Protein AF-A0A183A011-F1 (afdb_monomer)

Nearest PDB structures (foldseek):
  9bln-assembly1_U  TM=9.088E-01  e=1.388E-09  Homo sapiens
  8oz0-assembly1_I  TM=8.372E-01  e=1.124E-08  Homo sapiens
  4uer-assembly1_b  TM=9.276E-01  e=6.094E-04  Lachancea kluyveri
  6zu9-assembly1_p  TM=6.539E-01  e=2.730E-05  Saccharomyces cerevisiae S288C
  3wj9-assembly1_A  TM=8.536E-01  e=7.852E-04  Schizosaccharomyces pombe 972h-

Solvent-accessible surface area (backbone atoms only — not comparable to full-atom values): 11056 Å² total; per-residue (Å²): 89,78,30,63,39,88,89,77,72,42,80,64,28,76,37,89,67,84,76,59,71,46,75,46,66,36,88,82,63,56,36,35,36,42,26,22,29,37,83,84,36,90,64,88,16,25,41,38,33,24,39,66,61,36,51,78,75,48,78,44,80,33,87,71,34,69,80,85,80,69,78,82,72,76,83,77,93,64,52,73,67,56,51,50,52,47,62,75,45,40,70,62,51,52,56,52,50,53,51,51,51,52,52,50,54,52,52,58,50,47,57,56,48,50,52,52,51,50,53,51,49,54,51,49,53,52,52,51,48,51,51,49,52,56,57,70,45,41,65,58,50,27,69,76,65,77,49,66,72,92,73,59,70,89,84,69,82,73,83,79,86,77,90,73,88,88,77,84,85,87,79,87,79,77,79,84,84,74,134

Organism: NCBI:txid27848

Foldseek 3Di:
DWQADPVPRDTLDDDDDPQFPDKAAAPVNQKIKTFRACVRDQDQGWIWMAGNSGHTDDTGGDHRHHDDDHDDDDDDPDDPVRVVVCVVCVVVVVVVVVVVVVVVVVVVCVVVVVVVVVVVVVVVVVVVVVVVVVVVCQVVVCVVVVHRPVPDPPPDPPDDDDDDPPDDDDDDDDDPPDD

Structure (mmCIF, N/CA/C/O backbone):
data_AF-A0A183A011-F1
#
_entry.id   AF-A0A183A011-F1
#
loop_
_atom_site.group_PDB
_atom_site.id
_atom_site.type_symbol
_atom_site.label_atom_id
_atom_site.label_alt_id
_atom_site.label_comp_id
_atom_site.label_asym_id
_atom_site.label_entity_id
_atom_site.label_seq_id
_atom_site.pdbx_PDB_ins_code
_atom_site.Cartn_x
_atom_site.Cartn_y
_atom_site.Cartn_z
_atom_site.occupancy
_atom_site.B_iso_or_equiv
_atom_site.auth_seq_id
_atom_site.auth_comp_id
_atom_site.auth_asym_id
_atom_site.auth_atom_id
_atom_site.pdbx_PDB_model_num
ATOM 1 N N . LEU A 1 1 ? 14.824 -8.259 6.285 1.00 89.94 1 LEU A N 1
ATOM 2 C CA . LEU A 1 1 ? 14.866 -7.797 4.878 1.00 89.94 1 LEU A CA 1
ATOM 3 C C . LEU A 1 1 ? 15.611 -6.478 4.845 1.00 89.94 1 LEU A C 1
ATOM 5 O O . LEU A 1 1 ? 15.305 -5.608 5.651 1.00 89.94 1 LEU A O 1
ATOM 9 N N . GLU A 1 2 ? 16.561 -6.330 3.935 1.00 93.31 2 GLU A N 1
ATOM 10 C CA . GLU A 1 2 ? 17.319 -5.091 3.766 1.00 93.31 2 GLU A CA 1
ATOM 11 C C . GLU A 1 2 ? 17.120 -4.571 2.340 1.00 93.31 2 GLU A C 1
ATOM 13 O O . GLU A 1 2 ? 17.163 -5.342 1.380 1.00 93.31 2 GLU A O 1
ATOM 18 N N . PHE A 1 3 ? 16.843 -3.275 2.211 1.00 94.12 3 PHE A N 1
ATOM 19 C CA . PHE A 1 3 ? 16.629 -2.600 0.936 1.00 94.12 3 PHE A CA 1
ATOM 20 C C . PHE A 1 3 ? 17.867 -1.775 0.615 1.00 94.12 3 PHE A C 1
ATOM 22 O O . PHE A 1 3 ? 18.171 -0.832 1.336 1.00 94.12 3 PHE A O 1
ATOM 29 N N . ILE A 1 4 ? 18.567 -2.111 -0.467 1.00 94.25 4 ILE A N 1
ATOM 30 C CA . ILE A 1 4 ? 19.832 -1.473 -0.850 1.00 94.25 4 ILE A CA 1
ATOM 31 C C . ILE A 1 4 ? 19.643 -0.747 -2.186 1.00 94.25 4 ILE A C 1
ATOM 33 O O . ILE A 1 4 ? 19.117 -1.323 -3.141 1.00 94.25 4 ILE A O 1
ATOM 37 N N . SER A 1 5 ? 20.073 0.517 -2.264 1.00 93.50 5 SER A N 1
ATOM 38 C CA . SER A 1 5 ? 20.125 1.271 -3.523 1.00 93.50 5 SER A CA 1
ATOM 39 C C . SER A 1 5 ? 21.149 0.630 -4.454 1.00 93.50 5 SER A C 1
ATOM 41 O O . SER A 1 5 ? 22.332 0.578 -4.129 1.00 93.50 5 SER A O 1
ATOM 43 N N . ALA A 1 6 ? 20.721 0.180 -5.634 1.00 91.00 6 ALA A N 1
ATOM 44 C CA . ALA A 1 6 ? 21.634 -0.381 -6.632 1.00 91.00 6 ALA A CA 1
ATOM 45 C C . ALA A 1 6 ? 22.595 0.666 -7.227 1.00 91.00 6 ALA A C 1
ATOM 47 O O . ALA A 1 6 ? 23.657 0.299 -7.718 1.00 91.00 6 ALA A O 1
ATOM 48 N N . ASN A 1 7 ? 22.232 1.953 -7.186 1.00 91.50 7 ASN A N 1
ATOM 49 C CA . ASN A 1 7 ? 23.068 3.028 -7.721 1.00 91.50 7 ASN A CA 1
ATOM 50 C C . ASN A 1 7 ? 24.198 3.396 -6.756 1.00 91.50 7 ASN A C 1
ATOM 52 O O . ASN A 1 7 ? 25.335 3.574 -7.180 1.00 91.50 7 ASN A O 1
ATOM 56 N N . ASP A 1 8 ? 23.870 3.503 -5.467 1.00 92.88 8 ASP A N 1
ATOM 57 C CA . ASP A 1 8 ? 24.773 4.069 -4.459 1.00 92.88 8 ASP A CA 1
ATOM 58 C C . ASP A 1 8 ? 25.371 2.999 -3.534 1.00 92.88 8 ASP A C 1
ATOM 60 O O . ASP A 1 8 ? 26.300 3.277 -2.784 1.00 92.88 8 ASP A O 1
ATOM 64 N N . GLY A 1 9 ? 24.828 1.776 -3.545 1.00 92.69 9 GLY A N 1
ATOM 65 C CA . GLY A 1 9 ? 25.220 0.697 -2.632 1.00 92.69 9 GLY A CA 1
ATOM 66 C C . GLY A 1 9 ? 24.826 0.943 -1.171 1.00 92.69 9 GLY A C 1
ATOM 67 O O . GLY A 1 9 ? 25.317 0.259 -0.278 1.00 92.69 9 GLY A O 1
ATOM 68 N N . ILE A 1 10 ? 23.960 1.925 -0.911 1.00 94.50 10 ILE A N 1
ATOM 69 C CA . ILE A 1 10 ? 23.576 2.353 0.439 1.00 94.50 10 ILE A CA 1
ATOM 70 C C . ILE A 1 10 ? 22.293 1.639 0.874 1.00 94.50 10 ILE A C 1
ATOM 72 O O . ILE A 1 10 ? 21.342 1.519 0.096 1.00 94.50 10 ILE A O 1
ATOM 76 N N . SER A 1 11 ? 22.255 1.211 2.136 1.00 93.88 11 SER A N 1
ATOM 77 C CA . SER A 1 11 ? 21.048 0.687 2.782 1.00 93.88 11 SER A CA 1
ATOM 78 C C . SER A 1 11 ? 20.007 1.804 2.938 1.00 93.88 11 SER A C 1
ATOM 80 O O . SER A 1 11 ? 20.248 2.814 3.598 1.00 93.88 11 SER A O 1
ATOM 82 N N . LEU A 1 12 ? 18.860 1.646 2.281 1.00 93.62 12 LEU A N 1
ATOM 83 C CA . LEU A 1 12 ? 17.741 2.588 2.288 1.00 93.62 12 LEU A CA 1
ATOM 84 C C . LEU A 1 12 ? 16.813 2.347 3.477 1.00 93.62 12 LEU A C 1
ATOM 86 O O . LEU A 1 12 ? 16.319 3.295 4.087 1.00 93.62 12 LEU A O 1
ATOM 90 N N . ALA A 1 13 ? 16.546 1.078 3.782 1.00 94.31 13 ALA A N 1
ATOM 91 C CA . ALA A 1 13 ? 15.654 0.695 4.861 1.00 94.31 13 ALA A CA 1
ATOM 92 C C . ALA A 1 13 ? 15.873 -0.754 5.289 1.00 94.31 13 ALA A C 1
ATOM 94 O O . ALA A 1 13 ? 16.202 -1.629 4.487 1.00 94.31 13 ALA A O 1
ATOM 95 N N . ASN A 1 14 ? 15.554 -1.004 6.554 1.00 94.00 14 ASN A N 1
ATOM 96 C CA . ASN A 1 14 ? 15.445 -2.337 7.116 1.00 94.00 14 ASN A CA 1
ATOM 97 C C . ASN A 1 14 ? 13.974 -2.639 7.396 1.00 94.00 14 ASN A C 1
ATOM 99 O O . ASN A 1 14 ? 13.290 -1.884 8.087 1.00 94.00 14 ASN A O 1
ATOM 103 N N . GLY A 1 15 ? 13.487 -3.737 6.829 1.00 89.69 15 GLY A N 1
ATOM 104 C CA . GLY A 1 15 ? 12.140 -4.248 7.040 1.00 89.69 15 GLY A CA 1
ATOM 105 C C . GLY A 1 15 ? 12.198 -5.622 7.687 1.00 89.69 15 GLY A C 1
ATOM 106 O O . GLY A 1 15 ? 12.978 -6.478 7.272 1.00 89.69 15 GLY A O 1
ATOM 107 N N . ASP A 1 16 ? 11.359 -5.861 8.686 1.00 92.00 16 ASP A N 1
ATOM 108 C CA . ASP A 1 16 ? 11.213 -7.193 9.264 1.00 92.00 16 ASP A CA 1
ATOM 109 C C . ASP A 1 16 ? 9.911 -7.831 8.785 1.00 92.00 16 ASP A C 1
ATOM 111 O O . ASP A 1 16 ? 8.844 -7.238 8.919 1.00 92.00 16 ASP A O 1
ATOM 115 N N . HIS A 1 17 ? 10.013 -9.021 8.203 1.00 92.62 17 HIS A N 1
ATOM 116 C CA . HIS A 1 17 ? 8.889 -9.898 7.904 1.00 92.62 17 HIS A CA 1
ATOM 117 C C . HIS A 1 17 ? 9.348 -11.316 8.244 1.00 92.62 17 HIS A C 1
ATOM 119 O O . HIS A 1 17 ? 10.186 -11.876 7.530 1.00 92.62 17 HIS A O 1
ATOM 125 N N . PRO A 1 18 ? 8.860 -11.877 9.357 1.00 92.06 18 PRO A N 1
ATOM 126 C CA . PRO A 1 18 ? 9.264 -13.202 9.794 1.00 92.06 18 PRO A CA 1
ATOM 127 C C . PRO A 1 18 ? 8.816 -14.288 8.814 1.00 92.06 18 PRO A C 1
ATOM 129 O O . PRO A 1 18 ? 7.758 -14.179 8.201 1.00 92.06 18 PRO A O 1
ATOM 132 N N . MET A 1 19 ? 9.598 -15.366 8.718 1.00 93.06 19 MET A N 1
ATOM 133 C CA . MET A 1 19 ? 9.232 -16.595 7.990 1.00 93.06 19 MET A CA 1
ATOM 134 C C . MET A 1 19 ? 8.928 -16.401 6.496 1.00 93.06 19 MET A C 1
ATOM 136 O O . MET A 1 19 ? 8.219 -17.208 5.894 1.00 93.06 19 MET A O 1
ATOM 140 N N . VAL A 1 20 ? 9.473 -15.344 5.884 1.00 94.50 20 VAL A N 1
ATOM 141 C CA . VAL A 1 20 ? 9.365 -15.107 4.439 1.00 94.50 20 VAL A CA 1
ATOM 142 C C . VAL A 1 20 ? 9.900 -16.317 3.691 1.00 94.50 20 VAL A C 1
ATOM 144 O O . VAL A 1 20 ? 11.065 -16.679 3.832 1.00 94.50 20 VAL A O 1
ATOM 147 N N . SER A 1 21 ? 9.048 -16.909 2.863 1.00 94.06 21 SER A N 1
ATOM 148 C CA . SER A 1 21 ? 9.430 -17.998 1.975 1.00 94.06 21 SER A CA 1
ATOM 149 C C . SER A 1 21 ? 9.829 -17.492 0.594 1.00 94.06 21 SER A C 1
ATOM 151 O O . SER A 1 21 ? 10.709 -18.063 -0.040 1.00 94.06 21 SER A O 1
ATOM 153 N N . GLU A 1 22 ? 9.175 -16.434 0.106 1.00 95.00 22 GLU A N 1
ATOM 154 C CA . GLU A 1 22 ? 9.370 -15.937 -1.258 1.00 95.00 22 GLU A CA 1
ATOM 155 C C . GLU A 1 22 ? 9.330 -14.408 -1.328 1.00 95.00 22 GLU A C 1
ATOM 157 O O . GLU A 1 22 ? 8.669 -13.735 -0.530 1.00 95.00 22 GLU A O 1
ATOM 162 N N . ILE A 1 23 ? 10.016 -13.852 -2.326 1.00 95.19 23 ILE A N 1
ATOM 163 C CA . ILE A 1 23 ? 10.086 -12.416 -2.592 1.00 95.19 23 ILE A CA 1
ATOM 164 C C . ILE A 1 23 ? 9.842 -12.193 -4.084 1.00 95.19 23 ILE A C 1
ATOM 166 O O . ILE A 1 23 ? 10.489 -12.818 -4.919 1.00 95.19 23 ILE A O 1
ATOM 170 N N . HIS A 1 24 ? 8.931 -11.281 -4.416 1.00 95.81 24 HIS A N 1
ATOM 171 C CA . HIS A 1 24 ? 8.534 -10.993 -5.795 1.00 95.81 24 HIS A CA 1
ATOM 172 C C . HIS A 1 24 ? 8.489 -9.485 -6.048 1.00 95.81 24 HIS A C 1
ATOM 174 O O . HIS A 1 24 ? 7.811 -8.749 -5.328 1.00 95.81 24 HIS A O 1
ATOM 180 N N . TRP A 1 25 ? 9.169 -9.026 -7.095 1.00 95.25 25 TRP A N 1
ATOM 181 C CA . TRP A 1 25 ? 9.066 -7.648 -7.579 1.00 95.25 25 TRP A CA 1
ATOM 182 C C . TRP A 1 25 ? 7.876 -7.488 -8.515 1.00 95.25 25 TRP A C 1
ATOM 184 O O . TRP A 1 25 ? 7.604 -8.362 -9.342 1.00 95.25 25 TRP A O 1
ATOM 194 N N . ASP A 1 26 ? 7.185 -6.355 -8.418 1.00 95.25 26 ASP A N 1
ATOM 195 C CA . ASP A 1 26 ? 6.184 -6.014 -9.417 1.00 95.25 26 ASP A CA 1
ATOM 196 C C . ASP A 1 26 ? 6.863 -5.723 -10.773 1.00 95.25 26 ASP A C 1
ATOM 198 O O . ASP A 1 26 ? 8.000 -5.245 -10.804 1.00 95.25 26 ASP A O 1
ATOM 202 N N . PRO A 1 27 ? 6.184 -5.931 -11.916 1.00 93.50 27 PRO A N 1
ATOM 203 C CA . PRO A 1 27 ? 6.775 -5.691 -13.235 1.00 93.50 27 PRO A CA 1
ATOM 204 C C . PRO A 1 27 ? 7.255 -4.252 -13.481 1.00 93.50 27 PRO A C 1
ATOM 206 O O . PRO A 1 27 ? 7.941 -4.009 -14.471 1.00 93.50 27 PRO A O 1
ATOM 209 N N . THR A 1 28 ? 6.859 -3.281 -12.646 1.00 90.94 28 THR A N 1
ATOM 210 C CA . THR A 1 28 ? 7.333 -1.892 -12.743 1.00 90.94 28 THR A CA 1
ATOM 211 C C . THR A 1 28 ? 8.525 -1.574 -11.837 1.00 90.94 28 THR A C 1
ATOM 213 O O . THR A 1 28 ? 9.103 -0.501 -11.992 1.00 90.94 28 THR A O 1
ATOM 216 N N . GLY A 1 29 ? 8.903 -2.470 -10.918 1.00 92.12 29 GLY A N 1
ATOM 217 C CA . GLY A 1 29 ? 10.002 -2.285 -9.963 1.00 92.12 29 GLY A CA 1
ATOM 218 C C . GLY A 1 29 ? 9.733 -1.251 -8.861 1.00 92.12 29 GLY A C 1
ATOM 219 O O . GLY A 1 29 ? 10.652 -0.834 -8.162 1.00 92.12 29 GLY A O 1
ATOM 220 N N . ARG A 1 30 ? 8.486 -0.798 -8.705 1.00 92.50 30 ARG A N 1
ATOM 221 C CA . ARG A 1 30 ? 8.088 0.203 -7.698 1.00 92.50 30 ARG A CA 1
ATOM 222 C C . ARG A 1 30 ? 7.640 -0.429 -6.390 1.00 92.50 30 ARG A C 1
ATOM 224 O O . ARG A 1 30 ? 7.676 0.236 -5.353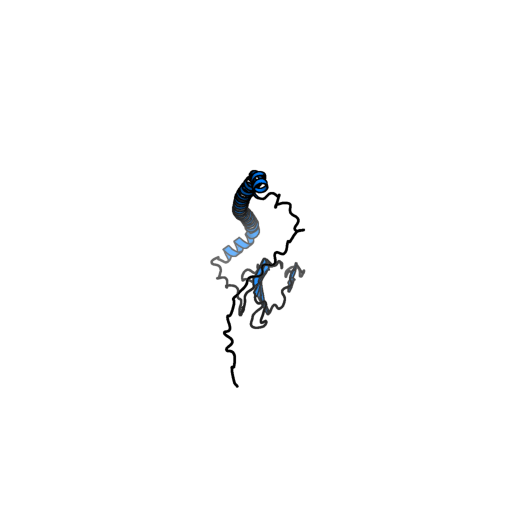 1.00 92.50 30 ARG A O 1
ATOM 231 N N . TYR A 1 31 ? 7.21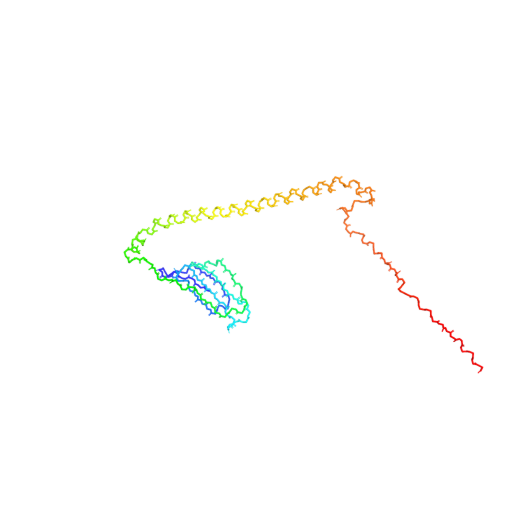8 -1.685 -6.440 1.00 95.94 31 TYR A N 1
ATOM 232 C CA . TYR A 1 31 ? 6.702 -2.421 -5.303 1.00 95.94 31 TYR A CA 1
ATOM 233 C C . TYR A 1 31 ? 7.371 -3.783 -5.190 1.00 95.94 31 TYR A C 1
ATOM 235 O O . TYR A 1 31 ? 7.616 -4.477 -6.176 1.00 95.94 31 TYR A O 1
ATOM 243 N N . LEU A 1 32 ? 7.607 -4.174 -3.947 1.00 96.00 32 LEU A N 1
ATOM 244 C CA . LEU A 1 32 ? 8.094 -5.490 -3.578 1.00 96.00 32 LEU A CA 1
ATOM 245 C C . LEU A 1 32 ? 7.013 -6.183 -2.758 1.00 96.00 32 LEU A C 1
ATOM 247 O O . LEU A 1 32 ? 6.410 -5.577 -1.875 1.00 96.00 32 LEU A O 1
ATOM 251 N N . SER A 1 33 ? 6.780 -7.461 -3.014 1.00 97.00 33 SER A N 1
ATOM 252 C CA . SER A 1 33 ? 5.959 -8.308 -2.155 1.00 97.00 33 SER A CA 1
ATOM 253 C C . SER A 1 33 ? 6.811 -9.397 -1.536 1.00 97.00 33 SER A C 1
ATOM 255 O O . SER A 1 33 ? 7.538 -10.101 -2.232 1.00 97.00 33 SER A O 1
ATOM 257 N N . THR A 1 34 ? 6.667 -9.571 -0.236 1.00 96.81 34 THR A N 1
ATOM 258 C CA . THR A 1 34 ? 7.286 -10.660 0.517 1.00 96.81 34 THR A CA 1
ATOM 259 C C . THR A 1 34 ? 6.185 -11.577 1.012 1.00 96.81 34 THR A C 1
ATOM 261 O O . THR A 1 34 ? 5.179 -11.088 1.531 1.00 96.81 34 THR A O 1
ATOM 264 N N . VAL A 1 35 ? 6.360 -12.876 0.838 1.00 97.12 35 VAL A N 1
ATOM 265 C CA . VAL A 1 35 ? 5.289 -13.865 0.928 1.00 97.12 35 VAL A CA 1
ATOM 266 C C . VAL A 1 35 ? 5.668 -14.936 1.940 1.00 97.12 35 VAL A C 1
ATOM 268 O O . VAL A 1 35 ? 6.798 -15.421 1.932 1.00 97.12 35 VAL A O 1
ATOM 271 N N . VAL A 1 36 ? 4.705 -15.319 2.774 1.00 96.75 36 VAL A N 1
ATOM 272 C CA . VAL A 1 36 ? 4.774 -16.488 3.656 1.00 96.75 36 VAL A CA 1
ATOM 273 C C . VAL A 1 36 ? 3.806 -17.530 3.111 1.00 96.75 36 VAL A C 1
ATOM 275 O O . VAL A 1 36 ? 2.587 -17.396 3.255 1.00 96.75 36 VAL A O 1
ATOM 278 N N . SER A 1 37 ? 4.350 -18.546 2.442 1.00 95.31 37 SER A N 1
ATOM 279 C CA . SER A 1 37 ? 3.570 -19.620 1.828 1.00 95.31 37 SER A CA 1
ATOM 280 C C . SER A 1 37 ? 3.289 -20.765 2.803 1.00 95.31 37 SER A C 1
ATOM 282 O O . SER A 1 37 ? 4.164 -21.223 3.541 1.00 95.31 37 SER A O 1
ATOM 284 N N . SER A 1 38 ? 2.069 -21.285 2.711 1.00 95.00 38 SER A N 1
ATOM 285 C CA . SER A 1 38 ? 1.564 -22.490 3.372 1.00 95.00 38 SER A CA 1
ATOM 286 C C . SER A 1 38 ? 2.353 -23.758 3.051 1.00 95.00 38 SER A C 1
ATOM 288 O O . SER A 1 38 ? 2.284 -24.724 3.807 1.00 95.00 38 SER A O 1
ATOM 290 N N . PHE A 1 39 ? 3.118 -23.768 1.951 1.00 92.62 39 PHE A N 1
ATOM 291 C CA . PHE A 1 39 ? 4.017 -24.879 1.632 1.00 92.62 39 PHE A CA 1
ATOM 292 C C . PHE A 1 39 ? 5.157 -25.020 2.642 1.00 92.62 39 PHE A C 1
ATOM 294 O O . PHE A 1 39 ? 5.533 -26.142 2.972 1.00 92.62 39 PHE A O 1
ATOM 301 N N . TYR A 1 40 ? 5.691 -23.899 3.129 1.00 90.62 40 TYR A N 1
ATOM 302 C CA . TYR A 1 40 ? 6.842 -23.885 4.032 1.00 90.62 40 TYR A CA 1
ATOM 303 C C . TYR A 1 40 ? 6.431 -23.652 5.483 1.00 90.62 40 TYR A C 1
ATOM 305 O O . TYR A 1 40 ? 7.040 -24.214 6.389 1.00 90.62 40 TYR A O 1
ATOM 313 N N . GLN A 1 41 ? 5.386 -22.852 5.706 1.00 91.56 41 GLN A N 1
ATOM 314 C CA . GLN A 1 41 ? 4.940 -22.467 7.037 1.00 91.56 41 GLN A CA 1
ATOM 315 C C . GLN A 1 41 ? 3.436 -22.686 7.192 1.00 91.56 41 GLN A C 1
ATOM 317 O O . GLN A 1 41 ? 2.659 -22.214 6.376 1.00 91.56 41 GLN A O 1
ATOM 322 N N . LYS A 1 42 ? 2.993 -23.371 8.252 1.00 89.75 42 LYS A N 1
ATOM 323 C CA . LYS A 1 42 ? 1.573 -23.763 8.399 1.00 89.75 42 LYS A CA 1
ATOM 324 C C . LYS A 1 42 ? 0.635 -22.623 8.816 1.00 89.75 42 LYS A C 1
ATOM 326 O O . LYS A 1 42 ? -0.544 -22.672 8.485 1.00 89.75 42 LYS A O 1
ATOM 331 N N . ASN A 1 43 ? 1.154 -21.639 9.546 1.00 89.81 43 ASN A N 1
ATOM 332 C CA . ASN A 1 43 ? 0.389 -20.546 10.154 1.00 89.81 43 ASN A CA 1
ATOM 333 C C . ASN A 1 43 ? 0.930 -19.182 9.701 1.00 89.81 43 ASN A C 1
ATOM 335 O O . ASN A 1 43 ? 1.992 -19.111 9.094 1.00 89.81 43 ASN A O 1
ATOM 339 N N . ASP A 1 44 ? 0.214 -18.096 9.995 1.00 90.56 44 ASP A N 1
ATOM 340 C CA . ASP A 1 44 ? 0.648 -16.717 9.694 1.00 90.56 44 ASP A CA 1
ATOM 341 C C . ASP A 1 44 ? 1.017 -16.483 8.222 1.00 90.56 44 ASP A C 1
ATOM 343 O O . ASP A 1 44 ? 1.873 -15.671 7.868 1.00 90.56 44 ASP A O 1
ATOM 347 N N . ASN A 1 45 ? 0.343 -17.217 7.340 1.00 94.75 45 ASN A N 1
ATOM 348 C CA . ASN A 1 45 ? 0.488 -17.067 5.907 1.00 94.75 45 ASN A CA 1
ATOM 349 C C . ASN A 1 45 ? -0.036 -15.698 5.452 1.00 94.75 45 ASN A C 1
ATOM 351 O O . ASN A 1 45 ? -1.003 -15.149 5.992 1.00 94.75 45 ASN A O 1
ATOM 355 N N . GLY A 1 46 ? 0.597 -15.141 4.425 1.00 96.44 46 GLY A N 1
ATOM 356 C CA . GLY A 1 46 ? 0.215 -13.829 3.928 1.00 96.44 46 GLY A CA 1
ATOM 357 C C . GLY A 1 46 ? 1.235 -13.194 3.003 1.00 96.44 46 GLY A C 1
ATOM 358 O O . GLY A 1 46 ? 2.296 -13.747 2.713 1.00 96.44 46 GLY A O 1
ATOM 359 N N . VAL A 1 47 ? 0.885 -12.001 2.537 1.00 97.19 47 VAL A N 1
ATOM 360 C CA . VAL A 1 47 ? 1.716 -11.181 1.656 1.00 97.19 47 VAL A CA 1
ATOM 361 C C . VAL A 1 47 ? 1.860 -9.800 2.260 1.00 97.19 47 VAL A C 1
ATOM 363 O O . VAL A 1 47 ? 0.872 -9.156 2.609 1.00 97.19 47 VAL A O 1
ATOM 366 N N . TRP A 1 48 ? 3.092 -9.331 2.385 1.00 97.12 48 TRP A N 1
ATOM 367 C CA . TRP A 1 48 ? 3.377 -7.957 2.773 1.00 97.12 48 TRP A CA 1
ATOM 368 C C . TRP A 1 48 ? 3.891 -7.204 1.560 1.00 97.12 48 TRP A C 1
ATOM 370 O O . TRP A 1 48 ? 4.792 -7.676 0.866 1.00 97.12 48 TRP A O 1
ATOM 380 N N . PHE A 1 49 ? 3.310 -6.036 1.322 1.00 97.25 49 PHE A N 1
ATOM 381 C CA . PHE A 1 49 ? 3.664 -5.147 0.231 1.00 97.25 49 PHE A CA 1
ATOM 382 C C . PHE A 1 49 ? 4.523 -4.005 0.748 1.00 97.25 49 PHE A C 1
ATOM 384 O O . PHE A 1 49 ? 4.202 -3.364 1.752 1.00 97.25 49 PHE A O 1
ATOM 391 N N . TRP A 1 50 ? 5.584 -3.722 0.014 1.00 96.81 50 TRP A N 1
ATOM 392 C CA . TRP A 1 50 ? 6.570 -2.696 0.297 1.00 96.81 50 TRP A CA 1
ATOM 393 C C . TRP A 1 50 ? 6.701 -1.791 -0.921 1.00 96.81 50 TRP A C 1
ATOM 395 O O . TRP A 1 50 ? 6.499 -2.234 -2.053 1.00 96.81 50 TRP A O 1
ATOM 405 N N . ASN A 1 51 ? 7.054 -0.527 -0.711 1.00 94.94 51 ASN A N 1
ATOM 406 C CA . ASN A 1 51 ? 7.572 0.289 -1.807 1.00 94.94 51 ASN A CA 1
ATOM 407 C C . ASN A 1 51 ? 9.049 -0.056 -2.079 1.00 94.94 51 ASN A C 1
ATOM 409 O O . ASN A 1 51 ? 9.708 -0.706 -1.268 1.00 94.94 51 ASN A O 1
ATOM 413 N N . SER A 1 52 ? 9.585 0.424 -3.199 1.00 91.94 52 SER A N 1
ATOM 414 C CA . SER A 1 52 ? 10.986 0.214 -3.594 1.00 91.94 52 SER A CA 1
ATOM 415 C C . SER A 1 52 ? 12.022 0.772 -2.608 1.00 91.94 52 SER A C 1
ATOM 417 O O . SER A 1 52 ? 13.179 0.374 -2.655 1.00 91.94 52 SER A O 1
ATOM 419 N N . VAL A 1 53 ? 11.614 1.672 -1.707 1.00 92.38 53 VAL A N 1
ATOM 420 C CA . VAL A 1 53 ? 12.472 2.283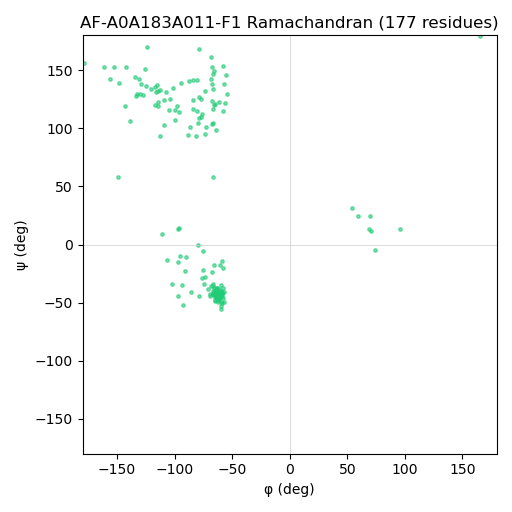 -0.675 1.00 92.38 53 VAL A CA 1
ATOM 421 C C . VAL A 1 53 ? 12.461 1.469 0.631 1.00 92.38 53 VAL A C 1
ATOM 423 O O . VAL A 1 53 ? 13.269 1.722 1.513 1.00 92.38 53 VAL A O 1
ATOM 426 N N . GLY A 1 54 ? 11.566 0.484 0.769 1.00 92.56 54 GLY A N 1
ATOM 427 C CA . GLY A 1 54 ? 11.476 -0.402 1.935 1.00 92.56 54 GLY A CA 1
ATOM 428 C C . GLY A 1 54 ? 10.465 -0.004 3.011 1.00 92.56 54 GLY A C 1
ATOM 429 O O . GLY A 1 54 ? 10.444 -0.577 4.098 1.00 92.56 54 GLY A O 1
ATOM 430 N N . ARG A 1 55 ? 9.554 0.928 2.717 1.00 94.00 55 ARG A N 1
ATOM 431 C CA . ARG A 1 55 ? 8.371 1.196 3.546 1.00 94.00 55 ARG A CA 1
ATOM 432 C C . ARG A 1 55 ? 7.311 0.121 3.313 1.00 94.00 55 ARG A C 1
ATOM 434 O O . ARG A 1 55 ? 6.840 -0.047 2.188 1.00 94.00 55 ARG A O 1
ATOM 441 N N . CYS A 1 56 ? 6.860 -0.526 4.387 1.00 95.19 56 CYS A N 1
ATOM 442 C CA . CYS A 1 56 ? 5.693 -1.409 4.353 1.00 95.19 56 CYS A CA 1
ATOM 443 C C . CYS A 1 56 ? 4.419 -0.587 4.092 1.00 95.19 56 CYS A C 1
ATOM 445 O O . CYS A 1 56 ? 4.125 0.368 4.816 1.00 95.19 56 CYS A O 1
ATOM 447 N N . LEU A 1 57 ? 3.684 -0.939 3.040 1.00 95.00 57 LEU A N 1
ATOM 448 C CA . LEU A 1 57 ? 2.459 -0.261 2.614 1.00 95.00 57 LEU A CA 1
ATOM 449 C C . LEU A 1 57 ? 1.215 -0.975 3.127 1.00 95.00 57 LEU A C 1
ATOM 451 O O . LEU A 1 57 ? 0.276 -0.330 3.586 1.00 95.00 57 LEU A O 1
ATOM 455 N N . TYR A 1 58 ? 1.202 -2.303 3.024 1.00 95.81 58 TYR A N 1
ATOM 456 C CA . TYR A 1 58 ? 0.038 -3.103 3.366 1.00 95.81 58 TYR A CA 1
ATOM 457 C C . TYR A 1 58 ? 0.439 -4.529 3.732 1.00 95.81 58 TYR A C 1
ATOM 459 O O . TYR A 1 58 ? 1.338 -5.107 3.122 1.00 95.81 58 TYR A O 1
ATOM 467 N N . LYS A 1 59 ? -0.256 -5.096 4.718 1.00 96.00 59 LYS A N 1
ATOM 468 C CA . LYS A 1 59 ? -0.092 -6.479 5.162 1.00 96.00 59 LYS A CA 1
ATOM 469 C C . LYS A 1 59 ? -1.397 -7.208 4.903 1.00 96.00 59 LYS A C 1
ATOM 471 O O . LYS A 1 59 ? -2.436 -6.812 5.425 1.00 96.00 59 LYS A O 1
ATOM 476 N N . MET A 1 60 ? -1.329 -8.251 4.092 1.00 96.19 60 MET A N 1
ATOM 477 C CA . MET A 1 60 ? -2.474 -9.048 3.690 1.00 96.19 60 MET A CA 1
ATOM 478 C C . MET A 1 60 ? -2.337 -10.452 4.289 1.00 96.19 60 MET A C 1
ATOM 480 O O . MET A 1 60 ? -1.668 -11.299 3.689 1.00 96.19 60 MET A O 1
ATOM 484 N N . PRO A 1 61 ? -2.916 -10.707 5.476 1.00 95.56 61 PRO A N 1
ATOM 485 C CA . PRO A 1 61 ? -2.969 -12.055 6.026 1.00 95.56 61 PRO A CA 1
ATOM 486 C C . PRO A 1 61 ? -3.879 -12.924 5.152 1.00 95.56 61 PRO A C 1
ATOM 488 O O . PRO A 1 61 ? -4.968 -12.499 4.765 1.00 95.56 61 PRO A O 1
ATOM 491 N N . LEU A 1 62 ? -3.428 -14.130 4.819 1.00 93.69 62 LEU A N 1
ATOM 492 C CA . LEU A 1 62 ? -4.150 -15.074 3.968 1.00 93.69 62 LEU A CA 1
ATOM 493 C C . LEU A 1 62 ? -3.926 -16.493 4.465 1.00 93.69 62 LEU A C 1
ATOM 495 O O . LEU A 1 62 ? -2.808 -16.984 4.404 1.00 93.69 62 LEU A O 1
ATOM 499 N N . ASN A 1 63 ? -4.982 -17.197 4.858 1.00 93.94 63 ASN A N 1
ATOM 500 C CA . ASN A 1 63 ? -4.860 -18.586 5.299 1.00 93.94 63 ASN A CA 1
ATOM 501 C C . ASN A 1 63 ? -4.609 -19.521 4.110 1.00 93.94 63 ASN A C 1
ATOM 503 O O . ASN A 1 63 ? -5.331 -19.466 3.115 1.00 93.94 63 ASN A O 1
ATOM 507 N N . GLY A 1 64 ? -3.615 -20.409 4.217 1.00 92.56 64 GLY A N 1
ATOM 508 C CA . GLY A 1 64 ? -3.372 -21.422 3.187 1.00 92.56 64 GLY A CA 1
ATOM 509 C C . GLY A 1 64 ? -2.843 -20.855 1.865 1.00 92.56 64 GLY A C 1
ATOM 510 O O . GLY A 1 64 ? -3.033 -21.468 0.814 1.00 92.56 64 GLY A O 1
ATOM 511 N N . LEU A 1 65 ? -2.199 -19.681 1.891 1.00 94.50 65 LEU A N 1
ATOM 512 C CA . LEU A 1 65 ? -1.591 -19.077 0.705 1.00 94.50 65 LEU A CA 1
ATOM 513 C C . LEU A 1 65 ? -0.552 -20.031 0.110 1.00 94.50 65 LEU A C 1
ATOM 515 O O . LEU A 1 65 ? 0.452 -20.313 0.749 1.00 94.50 65 LEU A O 1
ATOM 519 N N . ARG A 1 66 ? -0.768 -20.549 -1.098 1.00 92.62 66 ARG A N 1
ATOM 520 C CA . ARG A 1 66 ? 0.182 -21.479 -1.738 1.00 92.62 66 ARG A CA 1
ATOM 521 C C . ARG A 1 66 ? 1.179 -20.769 -2.634 1.00 92.62 66 ARG A C 1
ATOM 523 O O . ARG A 1 66 ? 2.379 -20.975 -2.505 1.00 92.62 66 ARG A O 1
ATOM 530 N N . THR A 1 67 ? 0.666 -19.947 -3.538 1.00 93.56 67 THR A N 1
ATOM 531 C CA . THR A 1 67 ? 1.450 -19.290 -4.581 1.00 93.56 67 THR A CA 1
ATOM 532 C C . THR A 1 67 ? 1.062 -17.830 -4.669 1.00 93.56 67 THR A C 1
ATOM 534 O O . THR A 1 67 ? -0.117 -17.485 -4.564 1.00 93.56 67 THR A O 1
ATOM 537 N N . PHE A 1 68 ? 2.045 -16.986 -4.939 1.00 95.81 68 PHE A N 1
ATOM 538 C CA . PHE A 1 68 ? 1.837 -15.582 -5.235 1.00 95.81 68 PHE A 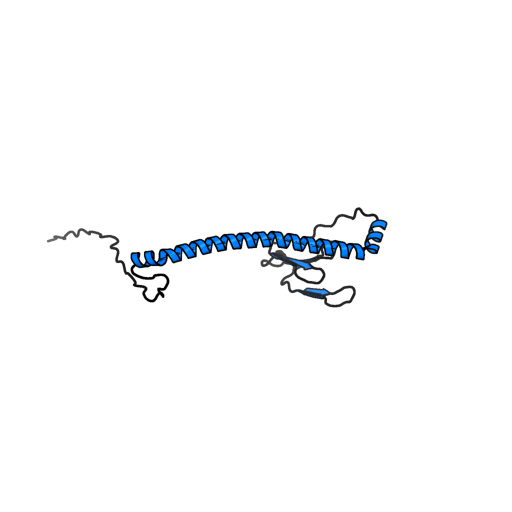CA 1
ATOM 539 C C . PHE A 1 68 ? 2.580 -15.235 -6.523 1.00 95.81 68 PHE A C 1
ATOM 541 O O . PHE A 1 68 ? 3.710 -15.666 -6.727 1.00 95.81 68 PHE A O 1
ATOM 548 N N . ALA A 1 69 ? 1.944 -14.451 -7.388 1.00 95.56 69 ALA A N 1
ATOM 549 C CA . ALA A 1 69 ? 2.589 -13.883 -8.558 1.00 95.56 69 ALA A CA 1
ATOM 550 C C . ALA A 1 69 ? 1.961 -12.529 -8.875 1.00 95.56 69 ALA A C 1
ATOM 552 O O . ALA A 1 69 ? 0.737 -12.363 -8.829 1.00 95.56 69 ALA A O 1
ATOM 553 N N . TRP A 1 70 ? 2.798 -11.566 -9.245 1.00 95.81 70 TRP A N 1
ATOM 554 C CA . TRP A 1 70 ? 2.309 -10.337 -9.847 1.00 95.81 70 TRP A CA 1
ATOM 555 C C . TRP A 1 70 ? 1.737 -10.628 -11.227 1.00 95.81 70 TRP A C 1
ATOM 557 O O . TRP A 1 70 ? 2.287 -11.422 -11.991 1.00 95.81 70 TRP A O 1
ATOM 567 N N . ARG A 1 71 ? 0.649 -9.941 -11.582 1.00 95.69 71 ARG A N 1
ATOM 568 C CA . ARG A 1 71 ? 0.111 -10.018 -12.939 1.00 95.69 71 ARG A CA 1
ATOM 569 C C . ARG A 1 71 ? 1.170 -9.503 -13.927 1.00 95.69 71 ARG A C 1
ATOM 571 O O . ARG A 1 71 ? 1.562 -8.340 -13.799 1.00 95.69 71 ARG A O 1
ATOM 578 N N . PRO A 1 72 ? 1.598 -10.303 -14.922 1.00 93.50 72 PRO A N 1
ATOM 579 C CA . PRO A 1 72 ? 2.542 -9.843 -15.932 1.00 93.50 72 PRO A CA 1
ATOM 580 C C . PRO A 1 72 ? 2.003 -8.612 -16.659 1.00 93.50 72 PRO A C 1
ATOM 582 O O . PRO A 1 72 ? 0.816 -8.541 -16.995 1.00 93.50 72 PRO A O 1
ATOM 585 N N . ARG A 1 73 ? 2.872 -7.629 -16.897 1.00 90.69 73 ARG A N 1
ATOM 586 C CA . ARG A 1 73 ? 2.502 -6.413 -17.620 1.00 90.69 73 ARG A CA 1
ATOM 587 C C . ARG A 1 73 ? 2.598 -6.678 -19.129 1.00 90.69 73 ARG A C 1
ATOM 589 O O . ARG A 1 73 ? 3.673 -7.068 -19.581 1.00 90.69 73 ARG A O 1
ATOM 596 N N . PRO A 1 74 ? 1.526 -6.458 -19.911 1.00 91.94 74 PRO A N 1
ATOM 597 C CA . PRO A 1 74 ? 1.591 -6.575 -21.363 1.00 91.94 74 PRO A CA 1
ATOM 598 C C . PRO A 1 74 ? 2.649 -5.641 -21.973 1.00 91.94 74 PRO A C 1
ATOM 600 O O . PRO A 1 74 ? 2.932 -4.585 -21.389 1.00 91.94 74 PRO A O 1
ATOM 603 N N . PRO A 1 75 ? 3.198 -5.984 -23.153 1.00 90.25 75 PRO A N 1
ATOM 604 C CA . PRO A 1 75 ? 4.123 -5.117 -23.871 1.00 90.25 75 PRO A CA 1
ATOM 605 C C . PRO A 1 75 ? 3.527 -3.731 -24.126 1.00 90.25 75 PRO A C 1
ATOM 607 O O . PRO A 1 75 ? 2.322 -3.574 -24.335 1.00 90.25 75 PRO A O 1
ATOM 610 N N . THR A 1 76 ? 4.372 -2.704 -24.105 1.00 89.50 76 THR A N 1
ATOM 611 C CA . THR A 1 76 ? 3.935 -1.334 -24.381 1.00 89.50 76 THR A CA 1
ATOM 612 C C . THR A 1 76 ? 3.521 -1.183 -25.838 1.00 89.50 76 THR A C 1
ATOM 614 O O . THR A 1 76 ? 4.243 -1.619 -26.727 1.00 89.50 76 THR A O 1
ATOM 617 N N . LEU A 1 77 ? 2.425 -0.466 -26.083 1.00 94.06 77 LEU A N 1
ATOM 618 C CA . LEU A 1 77 ? 1.991 -0.095 -27.438 1.00 94.06 77 LEU A CA 1
ATOM 619 C C . LEU A 1 77 ? 2.824 1.045 -28.051 1.00 94.06 77 LEU A C 1
ATOM 621 O O . LEU A 1 77 ? 2.605 1.429 -29.194 1.00 94.06 77 LEU A O 1
ATOM 625 N N . LEU A 1 78 ? 3.735 1.628 -27.270 1.00 93.56 78 LEU A N 1
ATOM 626 C CA . LEU A 1 78 ? 4.530 2.780 -27.669 1.00 93.56 78 LEU A CA 1
ATOM 627 C C . LEU A 1 78 ? 5.710 2.361 -28.542 1.00 93.56 78 LEU A C 1
ATOM 629 O O . LEU A 1 78 ? 6.376 1.363 -28.260 1.00 93.56 78 LEU A O 1
ATOM 633 N N . SER A 1 79 ? 6.015 3.178 -29.549 1.00 95.25 79 SER A N 1
ATOM 634 C CA . SER A 1 79 ? 7.238 3.018 -30.332 1.00 95.25 79 SER A CA 1
ATOM 635 C C . SER A 1 79 ? 8.480 3.350 -29.495 1.00 95.25 79 SER A C 1
ATOM 637 O O . SER A 1 79 ? 8.417 4.044 -28.472 1.00 95.25 79 SER A O 1
ATOM 639 N N . ALA A 1 80 ? 9.647 2.886 -29.948 1.00 94.31 80 ALA A N 1
ATOM 640 C CA . ALA A 1 80 ? 10.919 3.184 -29.290 1.00 94.31 80 ALA A CA 1
ATOM 641 C C . ALA A 1 80 ? 11.184 4.701 -29.193 1.00 94.31 80 ALA A C 1
ATOM 643 O O . ALA A 1 80 ? 11.657 5.183 -28.162 1.00 94.31 80 ALA A O 1
ATOM 644 N N . GLU A 1 81 ? 10.816 5.464 -30.225 1.00 95.12 81 GLU A N 1
ATOM 645 C CA . GLU A 1 81 ? 10.951 6.925 -30.252 1.00 95.12 81 GLU A CA 1
ATOM 646 C C . GLU A 1 81 ? 10.051 7.603 -29.213 1.00 95.12 81 GLU A C 1
ATOM 648 O O . GLU A 1 81 ? 10.497 8.488 -28.480 1.00 95.12 81 GLU A O 1
ATOM 653 N N . GLN A 1 82 ? 8.799 7.151 -29.084 1.00 94.69 82 GLN A N 1
ATOM 654 C CA . GLN A 1 82 ? 7.874 7.659 -28.070 1.00 94.69 82 GLN A CA 1
ATOM 655 C C . GLN A 1 82 ? 8.397 7.389 -26.657 1.00 94.69 82 GLN A C 1
ATOM 657 O O . GLN A 1 82 ? 8.381 8.284 -25.812 1.00 94.69 82 GLN A O 1
ATOM 662 N N . LEU A 1 83 ? 8.929 6.189 -26.406 1.00 92.69 83 LEU A N 1
ATOM 663 C CA . LEU A 1 83 ? 9.545 5.847 -25.123 1.00 92.69 83 LEU A CA 1
ATOM 664 C C . LEU A 1 83 ? 10.756 6.736 -24.812 1.00 92.69 83 LEU A C 1
ATOM 666 O O . LEU A 1 83 ? 10.897 7.196 -23.678 1.00 92.69 83 LEU A O 1
ATOM 670 N N . GLN A 1 84 ? 11.614 7.019 -25.796 1.00 93.88 84 GLN A N 1
ATOM 671 C CA . GLN A 1 84 ? 12.735 7.942 -25.602 1.00 93.88 84 GLN A CA 1
ATOM 672 C C . GLN A 1 84 ? 12.264 9.370 -25.314 1.00 93.88 84 GLN A C 1
ATOM 674 O O . GLN A 1 84 ? 12.788 10.015 -24.406 1.00 93.88 84 GLN A O 1
ATOM 679 N N . ASN A 1 85 ? 11.255 9.853 -26.037 1.00 94.25 85 ASN A N 1
ATOM 680 C CA . ASN A 1 85 ? 10.691 11.181 -25.817 1.00 94.25 85 ASN A CA 1
ATOM 681 C C . ASN A 1 85 ? 10.057 11.313 -24.425 1.00 94.25 85 ASN A C 1
ATOM 683 O O . ASN A 1 85 ? 10.210 12.354 -23.785 1.00 94.25 85 ASN A O 1
ATOM 687 N N . ILE A 1 86 ? 9.404 10.262 -23.918 1.00 93.00 86 ILE A N 1
ATOM 688 C CA . ILE A 1 86 ? 8.884 10.229 -22.542 1.00 93.00 86 ILE A CA 1
ATOM 689 C C . ILE A 1 86 ? 10.032 10.286 -21.534 1.00 93.00 86 ILE A C 1
ATOM 691 O O . ILE A 1 86 ? 9.991 11.112 -20.626 1.00 93.00 86 ILE A O 1
ATOM 695 N N . LYS A 1 87 ? 11.083 9.475 -21.717 1.00 90.81 87 LYS A N 1
ATOM 696 C CA . LYS A 1 87 ? 12.257 9.477 -20.827 1.00 90.81 87 LYS A CA 1
ATOM 697 C C . LYS A 1 87 ? 12.938 10.847 -20.771 1.00 90.81 87 LYS A C 1
ATOM 699 O O . LYS A 1 87 ? 13.267 11.311 -19.685 1.00 90.81 87 LYS A O 1
ATOM 704 N N . LYS A 1 88 ? 13.091 11.525 -21.915 1.00 94.25 88 LYS A N 1
ATOM 705 C CA . LYS A 1 88 ? 13.660 12.885 -21.985 1.00 94.25 88 LYS A CA 1
ATOM 706 C C . LYS A 1 88 ? 12.800 13.916 -21.249 1.00 94.25 88 LYS A C 1
ATOM 708 O O . LYS A 1 88 ? 13.330 14.797 -20.586 1.00 94.25 88 LYS A O 1
ATOM 713 N N . ASN A 1 89 ? 11.477 13.780 -21.325 1.00 93.06 89 ASN A N 1
ATOM 714 C CA . ASN A 1 89 ? 10.525 14.711 -20.716 1.00 93.06 89 ASN A CA 1
ATOM 715 C C . ASN A 1 89 ? 10.017 14.261 -19.334 1.00 93.06 89 ASN A C 1
ATOM 717 O O . ASN A 1 89 ? 9.033 14.809 -18.834 1.00 93.06 89 ASN A O 1
ATOM 721 N N . MET A 1 90 ? 10.667 13.283 -18.692 1.00 90.50 90 MET A N 1
ATOM 722 C CA . MET A 1 90 ? 10.168 12.662 -17.459 1.00 90.50 90 MET A CA 1
ATOM 723 C C . MET A 1 90 ? 10.002 13.665 -16.310 1.00 90.50 90 MET A C 1
ATOM 725 O O . MET A 1 90 ? 9.039 13.577 -15.557 1.00 90.50 90 MET A O 1
ATOM 729 N N . SER A 1 91 ? 10.884 14.666 -16.213 1.00 91.56 91 SER A N 1
ATOM 730 C CA . SER A 1 91 ? 10.796 15.724 -15.194 1.00 91.56 91 SER A CA 1
ATOM 731 C C . SER A 1 91 ? 9.472 16.500 -15.266 1.00 91.56 91 SER A C 1
ATOM 733 O O . SER A 1 91 ? 8.827 16.715 -14.240 1.00 91.56 91 SER A O 1
ATOM 735 N N . LYS A 1 92 ? 9.004 16.833 -16.479 1.00 92.50 92 LYS A N 1
ATOM 736 C CA . LYS A 1 92 ? 7.715 17.509 -16.690 1.00 92.50 92 LYS A CA 1
ATOM 737 C C . LYS A 1 92 ? 6.552 16.647 -16.197 1.00 92.50 92 LYS A C 1
ATOM 739 O O . LYS A 1 92 ? 5.667 17.145 -15.504 1.00 92.50 92 LYS A O 1
ATOM 744 N N . TYR A 1 93 ? 6.565 15.361 -16.545 1.00 91.25 93 TYR A N 1
ATOM 745 C CA . TYR A 1 93 ? 5.524 14.418 -16.141 1.00 91.25 93 TYR A CA 1
ATOM 746 C C . TYR A 1 93 ? 5.525 14.166 -14.634 1.00 91.25 93 TYR A C 1
ATOM 748 O O . TYR A 1 93 ? 4.457 14.136 -14.03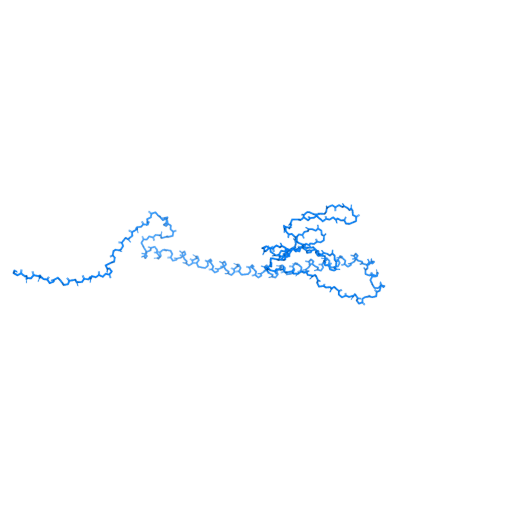6 1.00 91.25 93 TYR A O 1
ATOM 756 N N . ASN A 1 94 ? 6.699 14.060 -14.005 1.00 89.69 94 ASN A N 1
ATOM 757 C CA . ASN A 1 94 ? 6.812 13.885 -12.558 1.00 89.69 94 ASN A CA 1
ATOM 758 C C . ASN A 1 94 ? 6.111 15.018 -11.804 1.00 89.69 94 ASN A C 1
ATOM 760 O O . ASN A 1 94 ? 5.286 14.750 -10.938 1.00 89.69 94 ASN A O 1
ATOM 764 N N . THR A 1 95 ? 6.389 16.275 -12.162 1.00 91.88 95 THR A N 1
ATOM 765 C CA . THR A 1 95 ? 5.752 17.431 -11.515 1.00 91.88 95 THR A CA 1
ATOM 766 C C . THR A 1 95 ? 4.247 17.469 -11.774 1.00 91.88 95 THR A C 1
ATOM 768 O O . THR A 1 95 ? 3.471 17.732 -10.857 1.00 91.88 95 THR A O 1
ATOM 771 N N . HIS A 1 96 ? 3.822 17.183 -13.007 1.00 93.38 96 HIS A N 1
ATOM 772 C CA . HIS A 1 96 ? 2.406 17.143 -13.370 1.00 93.38 96 HIS A CA 1
ATOM 773 C C . HIS A 1 96 ? 1.638 16.096 -12.553 1.00 93.38 96 HIS A C 1
ATOM 775 O O . HIS A 1 96 ? 0.690 16.441 -11.852 1.00 93.38 96 HIS A O 1
ATOM 781 N N . PHE A 1 97 ? 2.089 14.839 -12.581 1.00 92.00 97 PHE A N 1
ATOM 782 C CA . PHE A 1 97 ? 1.422 13.741 -11.882 1.00 92.00 97 PHE A CA 1
ATOM 783 C C . PHE A 1 97 ? 1.514 13.876 -10.362 1.00 92.00 97 PHE A C 1
ATOM 785 O O . PHE A 1 97 ? 0.536 13.603 -9.680 1.00 92.00 97 PHE A O 1
ATOM 792 N N . ALA A 1 98 ? 2.623 14.384 -9.815 1.00 90.12 98 ALA A N 1
ATOM 793 C CA . ALA A 1 98 ? 2.717 14.650 -8.379 1.00 90.12 98 ALA A CA 1
ATOM 794 C C . ALA A 1 98 ? 1.686 15.694 -7.913 1.00 90.12 98 ALA A C 1
ATOM 796 O O . ALA A 1 98 ? 1.102 15.555 -6.835 1.00 90.12 98 ALA A O 1
ATOM 797 N N . ASN A 1 99 ? 1.436 16.730 -8.721 1.00 91.75 99 ASN A N 1
ATOM 798 C CA . ASN A 1 99 ? 0.413 17.731 -8.422 1.00 91.75 99 ASN A CA 1
ATOM 799 C C . ASN A 1 99 ? -1.003 17.147 -8.528 1.00 91.75 99 ASN A C 1
ATOM 801 O O . ASN A 1 99 ? -1.821 17.390 -7.639 1.00 91.75 99 ASN A O 1
ATOM 805 N N . GLU A 1 100 ? -1.290 16.363 -9.569 1.00 92.44 100 GLU A N 1
ATOM 806 C CA . GLU A 1 100 ? -2.583 15.682 -9.718 1.00 92.44 100 GLU A CA 1
ATOM 807 C C . GLU A 1 100 ? -2.851 14.701 -8.571 1.00 92.44 100 GLU A C 1
ATOM 809 O O . GLU A 1 100 ? -3.917 14.761 -7.953 1.00 92.44 100 GLU A O 1
ATOM 814 N N . ASP A 1 101 ? -1.869 13.872 -8.210 1.00 90.94 101 ASP A N 1
ATOM 815 C 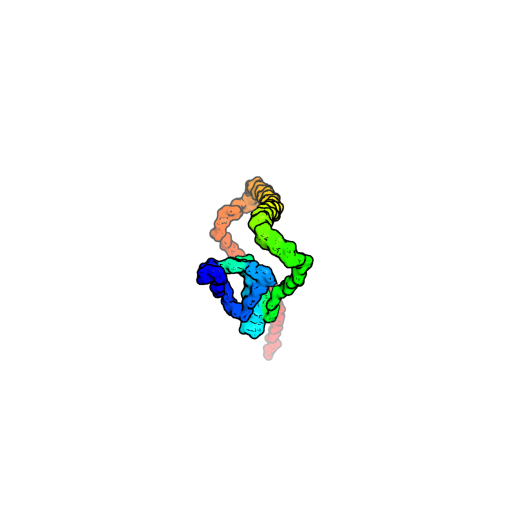CA . ASP A 1 101 ? -1.966 12.921 -7.100 1.00 90.94 101 ASP A CA 1
ATOM 816 C C . ASP A 1 101 ? -2.233 13.642 -5.772 1.00 90.94 101 ASP A C 1
ATOM 818 O O . ASP A 1 101 ? -3.097 13.230 -4.993 1.00 90.94 101 ASP A O 1
ATOM 822 N N . LYS A 1 102 ? -1.554 14.772 -5.524 1.00 88.94 102 LYS A N 1
ATOM 823 C CA . LYS A 1 102 ? -1.786 15.603 -4.333 1.00 88.94 102 LYS A CA 1
ATOM 824 C C . LYS A 1 102 ? -3.215 16.154 -4.291 1.00 88.94 102 LYS A C 1
ATOM 826 O O . LYS A 1 102 ? -3.846 16.154 -3.230 1.00 88.94 102 LYS A O 1
ATOM 831 N N . MET A 1 103 ? -3.738 16.609 -5.429 1.00 88.25 103 MET A N 1
ATOM 832 C CA . MET A 1 103 ? -5.107 17.123 -5.537 1.00 88.25 103 MET A CA 1
ATOM 833 C C . MET A 1 103 ? -6.149 16.017 -5.322 1.00 88.25 103 MET A C 1
ATOM 835 O O . MET A 1 103 ? -7.119 16.220 -4.586 1.00 88.25 103 MET A O 1
ATOM 839 N N . LEU A 1 104 ? -5.935 14.830 -5.897 1.00 86.12 104 LEU A N 1
ATOM 840 C CA . LEU A 1 104 ? -6.810 13.667 -5.724 1.00 86.12 104 LEU A CA 1
ATOM 841 C C . LEU A 1 104 ? -6.824 13.167 -4.276 1.00 86.12 104 LEU A C 1
ATOM 843 O O . LEU A 1 104 ? -7.901 12.941 -3.720 1.00 86.12 104 LEU A O 1
ATOM 847 N N . ALA A 1 105 ? -5.654 13.061 -3.639 1.00 82.12 105 ALA A N 1
ATOM 848 C CA . ALA A 1 105 ? -5.542 12.668 -2.237 1.00 82.12 105 ALA A CA 1
ATOM 849 C C . ALA A 1 105 ? -6.285 13.643 -1.306 1.00 82.12 105 ALA A C 1
ATOM 851 O O . ALA A 1 105 ? -6.980 13.211 -0.383 1.00 82.12 105 ALA A O 1
ATOM 852 N N . SER A 1 106 ? -6.197 14.950 -1.580 1.00 79.94 106 SER A N 1
ATOM 853 C CA . SER A 1 106 ? -6.932 15.986 -0.842 1.00 79.94 106 SER A CA 1
ATOM 854 C C . SER A 1 106 ? -8.451 15.838 -1.004 1.00 79.94 106 SER A C 1
ATOM 856 O O . SER A 1 106 ? -9.189 15.842 -0.017 1.00 79.94 106 SER A O 1
ATOM 858 N N . LYS A 1 107 ? -8.929 15.612 -2.236 1.00 78.31 107 LYS A N 1
ATOM 859 C CA . LYS A 1 107 ? -10.361 15.446 -2.527 1.00 78.31 107 LYS A CA 1
ATOM 860 C C . LYS A 1 107 ? -10.953 14.192 -1.874 1.00 78.31 107 LYS A C 1
ATOM 862 O O . LYS A 1 107 ? -11.988 14.292 -1.220 1.00 78.31 107 LYS A O 1
ATOM 867 N N . ALA A 1 108 ? -10.291 13.043 -2.022 1.00 73.19 108 ALA A N 1
ATOM 868 C CA . ALA A 1 108 ? -10.749 11.774 -1.453 1.00 73.19 108 ALA A CA 1
ATOM 869 C C . ALA A 1 108 ? -10.772 11.810 0.084 1.00 73.19 108 ALA A C 1
ATOM 871 O O . ALA A 1 108 ? -11.705 11.311 0.713 1.00 73.19 108 ALA A O 1
ATOM 872 N N . SER A 1 109 ? -9.772 12.457 0.691 1.00 75.25 109 SER A N 1
ATOM 873 C CA . SER A 1 109 ? -9.725 12.643 2.143 1.00 75.25 109 SER A CA 1
ATOM 874 C C . SER A 1 109 ? -10.850 13.551 2.627 1.00 75.25 109 SER A C 1
ATOM 876 O O . SER A 1 109 ? -11.490 13.231 3.624 1.00 75.25 109 SER A O 1
ATOM 878 N N . ARG A 1 110 ? -11.131 14.648 1.911 1.00 79.81 110 ARG A N 1
ATOM 879 C CA . ARG A 1 110 ? -12.179 15.601 2.288 1.00 79.81 110 ARG A CA 1
ATOM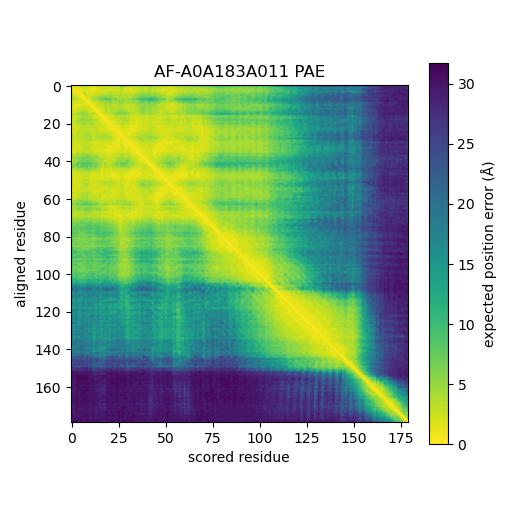 880 C C . ARG A 1 110 ? -13.562 14.961 2.302 1.00 79.81 110 ARG A C 1
ATOM 882 O O . ARG A 1 110 ? -14.252 15.079 3.302 1.00 79.81 110 ARG A O 1
ATOM 889 N N . GLU A 1 111 ? -13.944 14.246 1.249 1.00 79.88 111 GLU A N 1
ATOM 890 C CA . GLU A 1 111 ? -15.281 13.639 1.157 1.00 79.88 111 GLU A CA 1
ATOM 891 C C . GLU A 1 111 ? -15.524 12.603 2.268 1.00 79.88 111 GLU A C 1
ATOM 893 O O . GLU A 1 111 ? -16.567 12.598 2.929 1.00 79.88 111 GLU A O 1
ATOM 898 N N . LEU A 1 112 ? -14.527 11.753 2.540 1.00 83.12 112 LEU A N 1
ATOM 899 C CA . LEU A 1 112 ? -14.610 10.775 3.623 1.00 83.12 112 LEU A CA 1
ATOM 900 C C . LEU A 1 112 ? -14.670 11.454 4.998 1.00 83.12 112 LEU A C 1
ATOM 902 O O . LEU A 1 112 ? -15.415 11.011 5.878 1.00 83.12 112 LEU A O 1
ATOM 906 N N . LEU A 1 113 ? -13.876 12.509 5.190 1.00 84.56 113 LEU A N 1
ATOM 907 C CA . LEU A 1 113 ? -13.806 13.245 6.445 1.00 84.56 113 LEU A CA 1
ATOM 908 C C . LEU A 1 113 ? -15.099 14.019 6.709 1.00 84.56 113 LEU A C 1
ATOM 910 O O . LEU A 1 113 ? -15.620 13.935 7.814 1.00 84.56 113 LEU A O 1
ATOM 914 N N . GLU A 1 114 ? -15.663 14.675 5.696 1.00 90.56 114 GLU A N 1
ATOM 915 C CA . GLU A 1 114 ? -16.957 15.359 5.768 1.00 90.56 114 GLU A CA 1
ATOM 916 C C . GLU A 1 114 ? -18.078 14.378 6.122 1.00 90.56 114 GLU A C 1
ATOM 918 O O . GLU A 1 114 ? -18.871 14.647 7.024 1.00 90.56 114 GLU A O 1
ATOM 923 N N . LYS A 1 115 ? -18.107 13.189 5.499 1.00 90.38 115 LYS A N 1
ATOM 924 C CA . LYS A 1 115 ? -19.081 12.145 5.853 1.00 90.38 115 LYS A CA 1
ATOM 925 C C . LYS A 1 115 ? -18.936 11.702 7.310 1.00 90.38 115 LYS A C 1
ATOM 927 O O . LYS A 1 115 ? -19.936 11.579 8.015 1.00 90.38 115 LYS A O 1
ATOM 932 N N . ARG A 1 116 ? -17.704 11.471 7.779 1.00 92.31 116 ARG A N 1
ATOM 933 C CA . ARG A 1 116 ? -17.433 11.107 9.183 1.00 92.31 116 ARG A CA 1
ATOM 934 C C . ARG A 1 116 ? -17.834 12.222 10.142 1.00 92.31 116 ARG A C 1
ATOM 936 O O . ARG A 1 116 ? -18.468 11.943 11.153 1.00 92.31 116 ARG A O 1
ATOM 943 N N . GLN A 1 117 ? -17.497 13.466 9.818 1.00 92.88 117 GLN A N 1
ATOM 944 C CA . GLN A 1 117 ? -17.817 14.634 10.630 1.00 92.88 117 GLN A CA 1
ATOM 945 C C . GLN A 1 117 ? -19.328 14.847 10.723 1.00 92.88 117 GLN A C 1
ATOM 947 O O . GLN A 1 117 ? -19.840 15.089 11.813 1.00 92.88 117 GLN A O 1
ATOM 952 N N . ARG A 1 118 ? -20.054 14.666 9.615 1.00 94.94 118 ARG A N 1
ATOM 953 C CA . ARG A 1 118 ? -21.516 14.708 9.592 1.00 94.94 118 ARG A CA 1
ATOM 954 C C . ARG A 1 118 ? -22.120 13.649 10.513 1.00 94.94 118 ARG A C 1
ATOM 956 O O . ARG A 1 118 ? -22.880 14.008 11.407 1.00 94.94 118 ARG A O 1
ATOM 963 N N . LEU A 1 119 ? -21.730 12.382 10.362 1.00 95.50 119 LEU A N 1
ATOM 964 C CA . LEU A 1 119 ? -22.226 11.289 11.211 1.00 95.50 119 LEU A CA 1
ATOM 965 C C . LEU A 1 119 ? -21.917 11.523 12.697 1.00 95.50 119 LEU A C 1
ATOM 967 O O . LEU A 1 119 ? -22.770 11.298 13.551 1.00 95.50 119 LEU A O 1
ATOM 971 N N . LEU A 1 120 ? -20.717 12.020 13.012 1.00 95.81 120 LEU A N 1
ATOM 972 C CA . LEU A 1 120 ? -20.339 12.387 14.379 1.00 95.81 120 LEU A CA 1
ATOM 973 C C . LEU A 1 120 ? -21.209 13.519 14.925 1.00 95.81 120 LEU A C 1
ATOM 975 O O . LEU A 1 120 ? -21.626 13.459 16.081 1.00 95.81 120 LEU A O 1
ATOM 979 N N . SER A 1 121 ? -21.495 14.537 14.113 1.00 96.12 121 SER A N 1
ATOM 980 C CA . SER A 1 121 ? -22.338 15.662 14.521 1.00 96.12 121 SER A CA 1
ATOM 981 C C . SER A 1 121 ? -23.789 15.234 14.762 1.00 96.12 121 SER A C 1
ATOM 983 O O . SER A 1 121 ? -24.357 15.596 15.790 1.00 96.12 121 SER A O 1
ATOM 985 N N . GLU A 1 122 ? -24.348 14.388 13.890 1.00 96.38 122 GLU A N 1
ATOM 986 C CA . GLU A 1 122 ? -25.690 13.811 14.028 1.00 96.38 122 GLU A CA 1
ATOM 987 C C . GLU A 1 122 ? -25.784 12.953 15.300 1.00 96.38 122 GLU A C 1
ATOM 989 O O . GLU A 1 122 ? -26.685 13.147 16.119 1.00 96.38 122 GLU A O 1
ATOM 994 N N . PHE A 1 123 ? -24.804 12.071 15.530 1.00 97.00 123 PHE A N 1
ATOM 995 C CA . PHE A 1 123 ? -24.735 11.253 16.743 1.00 97.00 123 PHE A CA 1
ATOM 996 C C . PHE A 1 123 ? -24.597 12.100 18.013 1.00 97.00 123 PHE A C 1
ATOM 998 O O . PHE A 1 123 ? -25.265 11.841 19.013 1.00 97.00 123 PHE A O 1
ATOM 1005 N N . THR A 1 124 ? -23.751 13.130 17.982 1.00 96.56 124 THR A N 1
ATOM 1006 C CA . THR A 1 124 ? -23.535 14.020 19.130 1.00 96.56 124 THR A CA 1
ATOM 1007 C C . THR A 1 124 ? -24.800 14.811 19.451 1.00 96.56 124 THR A C 1
ATOM 1009 O O . THR A 1 124 ? -25.165 14.921 20.619 1.00 96.56 124 THR A O 1
ATOM 1012 N N . ALA A 1 125 ? -25.506 15.314 18.434 1.00 97.25 125 ALA A N 1
ATOM 1013 C CA . ALA A 1 125 ? -26.776 16.008 18.614 1.00 97.25 125 ALA A CA 1
ATOM 1014 C C . ALA A 1 125 ? -27.836 15.088 19.239 1.00 97.25 125 ALA A C 1
ATOM 1016 O O . ALA A 1 125 ? -28.465 15.465 20.229 1.00 97.25 125 ALA A O 1
ATOM 1017 N N . TRP A 1 126 ? -27.977 13.864 18.721 1.00 97.19 126 TRP A N 1
ATOM 1018 C CA . TRP A 1 126 ? -28.878 12.852 19.276 1.00 97.19 126 TRP A CA 1
ATOM 1019 C C . TRP A 1 126 ? -28.541 12.515 20.736 1.00 97.19 126 TRP A C 1
ATOM 1021 O O . TRP A 1 126 ? -29.407 12.602 21.608 1.00 97.19 126 TRP A O 1
ATOM 1031 N N . LYS A 1 127 ? -27.268 12.214 21.026 1.00 96.81 127 LYS A N 1
ATOM 1032 C CA . LYS A 1 127 ? -26.782 11.897 22.377 1.00 96.81 127 LYS A CA 1
ATOM 1033 C C . LYS A 1 127 ? -27.072 13.039 23.350 1.00 96.81 127 LYS A C 1
ATOM 1035 O O . LYS A 1 127 ? -27.566 12.801 24.448 1.00 96.81 127 LYS A O 1
ATOM 1040 N N . ASN A 1 128 ? -26.783 14.274 22.949 1.00 97.06 128 ASN A N 1
ATOM 1041 C CA . ASN A 1 128 ? -27.027 15.448 23.781 1.00 97.06 128 ASN A CA 1
ATOM 1042 C C . ASN A 1 128 ? -28.525 15.686 24.007 1.00 97.06 128 ASN A C 1
ATOM 1044 O O . ASN A 1 128 ? -28.903 16.113 25.094 1.00 97.06 128 ASN A O 1
ATOM 1048 N N . GLY A 1 129 ? -29.375 15.377 23.023 1.00 96.50 129 GLY A N 1
ATOM 1049 C CA . GLY A 1 129 ? -30.830 15.401 23.177 1.00 96.50 129 GLY A CA 1
ATOM 1050 C C . GLY A 1 129 ? -31.308 14.438 24.263 1.00 96.50 129 GLY A C 1
ATOM 1051 O O . GLY A 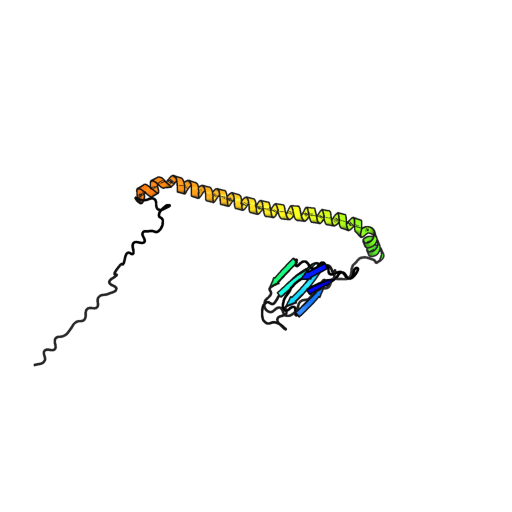1 129 ? -32.015 14.855 25.178 1.00 96.50 129 GLY A O 1
ATOM 1052 N N . ILE A 1 130 ? -30.839 13.188 24.221 1.00 95.81 130 ILE A N 1
ATOM 1053 C CA . ILE A 1 130 ? -31.154 12.184 25.247 1.00 95.81 130 ILE A CA 1
ATOM 1054 C C . ILE A 1 130 ? -30.631 12.613 26.615 1.00 95.81 130 ILE A C 1
ATOM 1056 O O . ILE A 1 130 ? -31.373 12.560 27.587 1.00 95.81 130 ILE A O 1
ATOM 1060 N N . ILE A 1 131 ? -29.378 13.069 26.709 1.00 95.31 131 ILE A N 1
ATOM 1061 C CA . ILE A 1 131 ? -28.801 13.525 27.983 1.00 95.31 131 ILE A CA 1
ATOM 1062 C C . ILE A 1 131 ? -29.608 14.692 28.552 1.00 95.31 131 ILE A C 1
ATOM 1064 O O . ILE A 1 131 ? -29.885 14.716 29.746 1.00 95.31 131 ILE A O 1
ATOM 1068 N N . LYS A 1 132 ? -30.014 15.646 27.710 1.00 96.25 132 LYS A N 1
ATOM 1069 C CA . LYS A 1 132 ? -30.812 16.794 28.140 1.00 96.25 132 LYS A CA 1
ATOM 1070 C C . LYS A 1 132 ? -32.179 16.360 28.664 1.00 96.25 132 LYS A C 1
ATOM 1072 O O . LYS A 1 132 ? -32.574 16.819 29.731 1.00 96.25 132 LYS A O 1
ATOM 1077 N N . GLN A 1 133 ? -32.861 15.462 27.954 1.00 94.25 133 GLN A N 1
ATOM 1078 C CA . GLN A 1 133 ? -34.132 14.892 28.403 1.00 94.25 133 GLN A CA 1
ATOM 1079 C C . GLN A 1 133 ? -33.958 14.131 29.727 1.00 94.25 133 GLN A C 1
ATOM 1081 O O . GLN A 1 133 ? -34.674 14.369 30.699 1.00 94.25 133 GLN A O 1
ATOM 1086 N N . TYR A 1 134 ? -32.9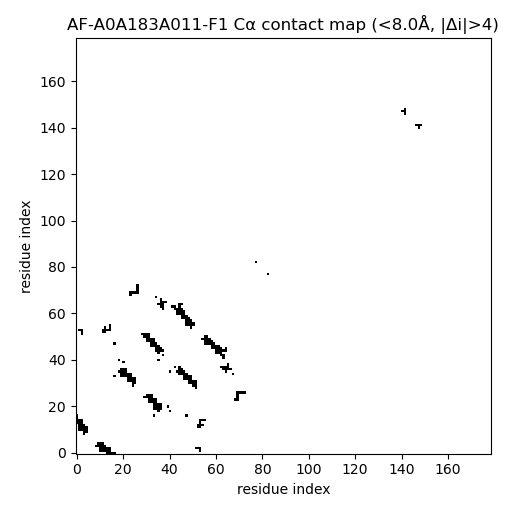29 13.288 29.803 1.00 91.19 134 TYR A N 1
ATOM 1087 C CA . TYR A 1 134 ? -32.575 12.551 31.008 1.00 91.19 134 TYR A CA 1
ATOM 1088 C C . TYR A 1 134 ? -32.313 13.487 32.193 1.00 91.19 134 TYR A C 1
ATOM 1090 O O . TYR A 1 134 ? -32.745 13.209 33.307 1.00 91.19 134 TYR A O 1
ATOM 1098 N N . GLN A 1 135 ? -31.636 14.612 31.980 1.00 91.25 135 GLN A N 1
ATOM 1099 C CA . GLN A 1 135 ? -31.392 15.601 33.028 1.00 91.25 135 GLN A CA 1
ATOM 1100 C C . GLN A 1 135 ? -32.663 16.360 33.427 1.00 91.25 135 GLN A C 1
ATOM 1102 O O . GLN A 1 135 ? -32.850 16.605 34.616 1.00 91.25 135 GLN A O 1
ATOM 1107 N N . SER A 1 136 ? -33.551 16.698 32.484 1.00 93.38 136 SER A N 1
ATOM 1108 C CA . SER A 1 136 ? -34.813 17.382 32.807 1.00 93.38 136 SER A CA 1
ATOM 1109 C C . SER A 1 136 ? -35.767 16.516 33.626 1.00 93.38 136 SER A C 1
ATOM 1111 O O . SER A 1 136 ? -36.415 17.015 34.535 1.00 93.38 136 SER A O 1
ATOM 1113 N N . GLU A 1 137 ? -35.797 15.210 33.362 1.00 90.88 137 GLU A N 1
ATOM 1114 C CA . GLU A 1 137 ? -36.642 14.250 34.083 1.00 90.88 137 GLU A CA 1
ATOM 1115 C C . GLU A 1 137 ? -36.041 13.833 35.440 1.00 90.88 137 GLU A C 1
ATOM 1117 O O . GLU A 1 137 ? -36.616 13.016 36.160 1.00 90.88 137 GLU A O 1
ATOM 1122 N N . LYS A 1 138 ? -34.864 14.356 35.817 1.00 89.31 138 LYS A N 1
ATOM 1123 C CA . LYS A 1 138 ? -34.147 13.923 37.024 1.00 89.31 138 LYS A CA 1
ATOM 1124 C C . LYS A 1 138 ? -34.976 14.113 38.299 1.00 89.31 138 LYS A C 1
ATOM 1126 O O . LYS A 1 138 ? -35.016 13.208 39.129 1.00 89.31 138 LYS A O 1
ATOM 1131 N N . SER A 1 139 ? -35.640 15.257 38.461 1.00 87.19 139 SER A N 1
ATOM 1132 C CA . SER A 1 139 ? -36.468 15.547 39.641 1.00 87.19 139 SER A CA 1
ATOM 1133 C C . SER A 1 139 ? -37.656 14.591 39.766 1.00 87.19 139 SER A C 1
ATOM 1135 O O . SER A 1 139 ? -37.920 14.086 40.854 1.00 87.19 139 SER A O 1
ATOM 1137 N N . GLU A 1 140 ? -38.329 14.290 38.655 1.00 89.25 140 GLU A N 1
ATOM 1138 C CA . GLU A 1 140 ? -39.440 13.334 38.609 1.00 89.25 140 GLU A CA 1
ATOM 1139 C C . GLU A 1 140 ? -38.968 11.913 38.930 1.00 89.25 140 GLU A C 1
ATOM 1141 O O . GLU A 1 140 ? -39.595 11.216 39.729 1.00 89.25 140 GLU A O 1
ATOM 1146 N N . ARG A 1 141 ? -37.817 11.492 38.385 1.00 88.12 141 ARG A N 1
ATOM 1147 C CA . ARG A 1 141 ? -37.225 10.186 38.712 1.00 88.12 141 ARG A CA 1
ATOM 1148 C C . ARG A 1 141 ? -36.887 10.060 40.196 1.00 88.12 141 ARG A C 1
ATOM 1150 O O . ARG A 1 141 ? -37.138 9.004 40.769 1.00 88.12 141 ARG A O 1
ATOM 1157 N N . ILE A 1 142 ? -36.351 11.113 40.817 1.00 87.38 142 ILE A N 1
ATOM 1158 C CA . ILE A 1 142 ? -36.067 11.135 42.261 1.00 87.38 142 ILE A CA 1
ATOM 1159 C C . ILE A 1 142 ? -37.369 11.048 43.062 1.00 87.38 142 ILE A C 1
ATOM 1161 O O . ILE A 1 142 ? -37.437 10.276 44.012 1.00 87.38 142 ILE A O 1
ATOM 1165 N N . ALA A 1 143 ? -38.414 11.781 42.666 1.00 88.56 143 ALA A N 1
ATOM 1166 C CA . ALA A 1 143 ? -39.708 11.740 43.346 1.00 88.56 143 ALA A CA 1
ATOM 1167 C C . ALA A 1 143 ? -40.367 10.350 43.280 1.00 88.56 143 ALA A C 1
ATOM 1169 O O . ALA A 1 143 ? -40.919 9.890 44.274 1.00 88.56 143 ALA A O 1
ATOM 1170 N N . LEU A 1 144 ? -40.274 9.662 42.136 1.00 87.75 144 LEU A N 1
ATOM 1171 C CA . LEU A 1 144 ? -40.832 8.316 41.953 1.00 87.75 144 LEU A CA 1
ATOM 1172 C C . LEU A 1 144 ? -40.019 7.218 42.654 1.00 87.75 144 LEU A C 1
ATOM 1174 O O . LEU A 1 144 ? -40.594 6.228 43.097 1.00 87.75 144 LEU A O 1
ATOM 1178 N N . ARG A 1 145 ? -38.688 7.358 42.725 1.00 84.56 145 ARG A N 1
ATOM 1179 C CA . ARG A 1 145 ? -37.781 6.334 43.282 1.00 84.56 145 ARG A CA 1
ATOM 1180 C C . ARG A 1 145 ? -37.400 6.573 44.743 1.00 84.56 145 ARG A C 1
ATOM 1182 O O . ARG A 1 145 ? -36.845 5.680 45.368 1.00 84.56 145 ARG A O 1
ATOM 1189 N N . GLY A 1 146 ? -37.633 7.772 45.275 1.00 80.12 146 GLY A N 1
ATOM 1190 C CA . GLY A 1 146 ? -37.260 8.166 46.637 1.00 80.12 146 GLY A CA 1
ATOM 1191 C C . GLY A 1 146 ? -35.761 8.421 46.860 1.00 80.12 146 GLY A C 1
ATOM 1192 O O . GLY A 1 146 ? -35.384 8.854 47.945 1.00 80.12 146 GLY A O 1
ATOM 1193 N N . MET A 1 147 ? -34.901 8.188 45.861 1.00 79.94 147 MET A N 1
ATOM 1194 C CA . MET A 1 147 ? -33.448 8.393 45.936 1.00 79.94 147 MET A CA 1
ATOM 1195 C C . MET A 1 147 ? -32.831 8.687 44.559 1.00 79.94 147 MET A C 1
ATOM 1197 O O . MET A 1 147 ? -33.348 8.257 43.526 1.00 79.94 147 MET A O 1
ATOM 1201 N N . ASP A 1 148 ? -31.708 9.415 44.539 1.00 81.31 148 ASP A N 1
ATOM 1202 C CA . ASP A 1 148 ? -30.948 9.704 43.314 1.00 81.31 148 ASP A CA 1
ATOM 1203 C C . ASP A 1 148 ? -30.049 8.521 42.940 1.00 81.31 148 ASP A C 1
ATOM 1205 O O . ASP A 1 148 ? -28.916 8.418 43.404 1.00 81.31 148 ASP A O 1
ATOM 1209 N N . THR A 1 149 ? -30.553 7.637 42.078 1.00 76.25 149 THR A N 1
ATOM 1210 C CA . THR A 1 149 ? -29.837 6.441 41.605 1.00 76.25 149 THR A CA 1
ATOM 1211 C C . THR A 1 149 ? -28.594 6.738 40.759 1.00 76.25 149 THR A C 1
ATOM 1213 O O . THR A 1 149 ? -27.765 5.850 40.601 1.00 76.25 149 THR A O 1
ATOM 1216 N N . ASP A 1 150 ? -28.439 7.955 40.223 1.00 76.62 150 ASP A N 1
ATOM 1217 C CA . ASP A 1 150 ? -27.296 8.310 39.362 1.00 76.62 150 ASP A CA 1
ATOM 1218 C C . ASP A 1 150 ? -25.997 8.509 40.160 1.00 76.62 150 ASP A C 1
ATOM 1220 O O . ASP A 1 150 ? -24.905 8.406 39.604 1.00 76.62 150 ASP A O 1
ATOM 1224 N N . ASN A 1 151 ? -26.119 8.791 41.461 1.00 68.56 151 ASN A N 1
ATOM 1225 C CA . ASN A 1 151 ? -25.005 9.027 42.381 1.00 68.56 151 ASN A CA 1
ATOM 1226 C C . ASN A 1 151 ? -24.839 7.910 43.422 1.00 68.56 151 ASN A C 1
ATOM 1228 O O . ASN A 1 151 ? -24.060 8.059 44.362 1.00 68.56 151 ASN A O 1
ATOM 1232 N N . VAL A 1 152 ? -25.561 6.795 43.278 1.00 62.78 152 VAL A N 1
ATOM 1233 C CA . VAL A 1 152 ? -25.395 5.638 44.163 1.00 62.78 152 VAL A CA 1
ATOM 1234 C C . VAL A 1 152 ? -24.089 4.954 43.787 1.00 62.78 152 VAL A C 1
ATOM 1236 O O . VAL A 1 152 ? -24.032 4.128 42.877 1.00 62.78 152 VAL A O 1
ATOM 1239 N N . THR A 1 153 ? -23.013 5.298 44.491 1.00 55.31 153 THR A N 1
ATOM 1240 C CA . THR A 1 153 ? -21.889 4.377 44.652 1.00 55.31 153 THR A CA 1
ATOM 1241 C C . THR A 1 153 ? -22.451 3.080 45.221 1.00 55.31 153 THR A C 1
ATOM 1243 O O . THR A 1 153 ? -23.234 3.119 46.167 1.00 55.31 153 THR A O 1
ATOM 1246 N N . ALA A 1 154 ? -22.110 1.955 44.596 1.00 53.94 154 ALA A N 1
ATOM 1247 C CA . ALA A 1 154 ? -22.615 0.617 44.887 1.00 53.94 154 ALA A CA 1
ATOM 1248 C C . ALA A 1 154 ? -22.178 0.090 46.273 1.00 53.94 154 ALA A C 1
ATOM 1250 O O . ALA A 1 154 ? -21.546 -0.953 46.365 1.00 53.94 154 ALA A O 1
ATOM 1251 N N . ASP A 1 155 ? -22.510 0.806 47.343 1.00 49.75 155 ASP A N 1
ATOM 1252 C CA . ASP A 1 155 ? -22.168 0.475 48.733 1.00 49.75 155 ASP A CA 1
ATOM 1253 C C . ASP A 1 155 ? -23.317 -0.238 49.463 1.00 49.75 155 ASP A C 1
ATOM 1255 O O . ASP A 1 155 ? -23.317 -0.387 50.680 1.00 49.75 155 ASP A O 1
ATOM 1259 N N . GLY A 1 156 ? -24.323 -0.699 48.720 1.00 52.56 156 GLY A N 1
ATOM 1260 C CA . GLY A 1 156 ? -25.494 -1.357 49.282 1.00 52.56 156 GLY A CA 1
ATOM 1261 C C . GLY A 1 156 ? -26.073 -2.390 48.334 1.00 52.56 156 GLY A C 1
ATOM 1262 O O . GLY A 1 156 ? -27.236 -2.285 47.958 1.00 52.56 156 GLY A O 1
ATOM 1263 N N . GLN A 1 157 ? -25.278 -3.383 47.926 1.00 49.12 157 GLN A N 1
ATOM 1264 C CA . GLN A 1 157 ? -25.868 -4.648 47.488 1.00 49.12 157 GLN A CA 1
ATOM 1265 C C . GLN A 1 157 ? -26.573 -5.254 48.704 1.00 49.12 157 GLN A C 1
ATOM 1267 O O . GLN A 1 157 ? -25.937 -5.812 49.591 1.00 49.12 157 GLN A O 1
ATOM 1272 N N . THR A 1 158 ? -27.886 -5.065 48.794 1.00 56.53 158 THR A N 1
ATOM 1273 C CA . THR A 1 158 ? -28.710 -5.850 49.712 1.00 56.53 158 THR A CA 1
ATOM 1274 C C . THR A 1 158 ? -28.939 -7.186 49.011 1.00 56.53 158 THR A C 1
ATOM 1276 O O . THR A 1 158 ? -29.644 -7.238 48.006 1.00 56.53 158 THR A O 1
ATOM 1279 N N . GLU A 1 159 ? -28.251 -8.239 49.453 1.00 54.50 159 GLU A N 1
ATOM 1280 C CA . GLU A 1 159 ? -28.509 -9.604 48.989 1.00 54.50 159 GLU A CA 1
ATOM 1281 C C . GLU A 1 159 ? -29.900 -10.022 49.489 1.00 54.50 159 GLU A C 1
ATOM 1283 O O . GLU A 1 159 ? -30.100 -10.269 50.676 1.00 54.50 159 GLU A O 1
ATOM 1288 N N . GLU A 1 160 ? -30.891 -10.040 48.597 1.00 55.84 160 GLU A N 1
ATOM 1289 C CA . GLU A 1 160 ? -32.194 -10.641 48.880 1.00 55.84 160 GLU A CA 1
ATOM 1290 C C . GLU A 1 160 ? -32.129 -12.140 48.549 1.00 55.84 160 GLU A C 1
ATOM 1292 O O . GLU A 1 160 ? -32.199 -12.543 47.386 1.00 55.84 160 GLU A O 1
ATOM 1297 N N . GLU A 1 161 ? -31.983 -12.982 49.574 1.00 60.00 161 GLU A N 1
ATOM 1298 C CA . GLU A 1 161 ? -32.147 -14.432 49.445 1.00 60.00 161 GLU A CA 1
ATOM 1299 C C . GLU A 1 161 ? -33.644 -14.779 49.364 1.00 60.00 161 GLU A C 1
ATOM 1301 O O . GLU A 1 161 ? -34.401 -14.611 50.321 1.00 60.00 161 GLU A O 1
ATOM 1306 N N . LEU A 1 162 ? -34.088 -15.264 48.202 1.00 58.16 162 LEU A N 1
ATOM 1307 C CA . LEU A 1 162 ? -35.450 -15.755 47.981 1.00 58.16 162 LEU A CA 1
ATOM 1308 C C . LEU A 1 162 ? -35.475 -17.288 48.062 1.00 58.16 162 LEU A C 1
ATOM 1310 O O . LEU A 1 162 ? -35.056 -17.974 47.129 1.00 58.16 162 LEU A O 1
ATOM 1314 N N . GLU A 1 163 ? -36.023 -17.842 49.146 1.00 61.31 163 GLU A N 1
ATOM 1315 C CA . GLU A 1 163 ? -36.322 -19.275 49.232 1.00 61.31 163 GLU A CA 1
ATOM 1316 C C . GLU A 1 163 ? -37.615 -19.603 48.468 1.00 61.31 163 GLU A C 1
ATOM 1318 O O . GLU A 1 163 ? -38.727 -19.278 48.888 1.00 61.31 163 GLU A O 1
ATOM 1323 N N . ILE A 1 164 ? -37.478 -20.280 47.325 1.00 61.94 164 ILE A N 1
ATOM 1324 C CA . ILE A 1 164 ? -38.610 -20.770 46.530 1.00 61.94 164 ILE A CA 1
ATOM 1325 C C . ILE A 1 164 ? -38.846 -22.242 46.871 1.00 61.94 164 ILE A C 1
ATOM 1327 O O . ILE A 1 164 ? -37.996 -23.099 46.629 1.00 61.94 164 ILE A O 1
ATOM 1331 N N . ILE A 1 165 ? -40.031 -22.566 47.390 1.00 76.25 165 ILE A N 1
ATOM 1332 C CA . ILE A 1 165 ? -40.442 -23.954 47.639 1.00 76.25 165 ILE A CA 1
ATOM 1333 C C . ILE A 1 165 ? -40.742 -24.621 46.287 1.00 76.25 165 ILE A C 1
ATOM 1335 O O . ILE A 1 165 ? -41.802 -24.415 45.701 1.00 76.25 165 ILE A O 1
ATOM 1339 N N . VAL A 1 166 ? -39.797 -25.423 45.783 1.00 70.81 166 VAL A N 1
ATOM 1340 C CA . VAL A 1 166 ? -39.843 -25.990 44.419 1.00 70.81 166 VAL A CA 1
ATOM 1341 C C . VAL A 1 166 ? -40.868 -27.124 44.259 1.00 70.81 166 VAL A C 1
ATOM 1343 O O . VAL A 1 166 ? -41.388 -27.311 43.165 1.00 70.81 166 VAL A O 1
ATOM 1346 N N . SER A 1 167 ? -41.206 -27.885 45.306 1.00 68.94 167 SER A N 1
ATOM 1347 C CA . SER A 1 167 ? -42.369 -28.797 45.313 1.00 68.94 167 SER A CA 1
ATOM 1348 C C . SER A 1 167 ? -42.527 -29.506 46.660 1.00 68.94 167 SER A C 1
ATOM 1350 O O . SER A 1 167 ? -41.563 -29.692 47.399 1.00 68.94 167 SER A O 1
ATOM 1352 N N . THR A 1 168 ? -43.747 -29.952 46.972 1.00 69.19 168 THR A N 1
ATOM 1353 C CA . THR A 1 168 ? -44.039 -30.778 48.152 1.00 69.19 168 THR A CA 1
ATOM 1354 C C . THR A 1 168 ? -44.491 -32.169 47.713 1.00 69.19 168 THR A C 1
ATOM 1356 O O . THR A 1 168 ? -45.524 -32.310 47.059 1.00 69.19 168 THR A O 1
ATOM 1359 N N . VAL A 1 169 ? -43.753 -33.215 48.098 1.00 73.94 169 VAL A N 1
ATOM 1360 C CA . VAL A 1 169 ? -44.136 -34.611 47.832 1.00 73.94 169 VAL A CA 1
ATOM 1361 C C . VAL A 1 169 ? -44.840 -35.188 49.058 1.00 73.94 169 VAL A C 1
ATOM 1363 O O . VAL A 1 169 ? -44.232 -35.377 50.109 1.00 73.94 169 VAL A O 1
ATOM 1366 N N . LYS A 1 170 ? -46.132 -35.509 48.927 1.00 71.00 170 LYS A N 1
ATOM 1367 C CA . LYS A 1 170 ? -46.871 -36.268 49.947 1.00 71.00 170 LYS A CA 1
ATOM 1368 C C . LYS A 1 170 ? -46.562 -37.756 49.800 1.00 71.00 170 LYS A C 1
ATOM 1370 O O . LYS A 1 170 ? -46.948 -38.375 48.813 1.00 71.00 170 LYS A O 1
ATOM 1375 N N . LYS A 1 171 ? -45.911 -38.343 50.805 1.00 71.88 171 LYS A N 1
ATOM 1376 C CA . LYS A 1 171 ? -45.724 -39.795 50.911 1.00 71.88 171 LYS A CA 1
ATOM 1377 C C . LYS A 1 171 ? -46.757 -40.353 51.887 1.00 71.88 171 LYS A C 1
ATOM 1379 O O . LYS A 1 171 ? -46.750 -40.008 53.064 1.00 71.88 171 LYS A O 1
ATOM 1384 N N . VAL A 1 172 ? -47.663 -41.195 51.395 1.00 71.00 172 VAL A N 1
ATOM 1385 C CA . VAL A 1 172 ? -48.619 -41.907 52.252 1.00 71.00 172 VAL A CA 1
ATOM 1386 C C . VAL A 1 172 ? -47.879 -43.063 52.914 1.00 71.00 172 VAL A C 1
ATOM 1388 O O . VAL A 1 172 ? -47.505 -44.029 52.251 1.00 71.00 172 VAL A O 1
ATOM 1391 N N . VAL A 1 173 ? -47.647 -42.951 54.219 1.00 72.94 173 VAL A N 1
ATOM 1392 C CA . VAL A 1 173 ? -47.097 -44.039 55.030 1.00 72.94 173 VAL A CA 1
ATOM 1393 C C . VAL A 1 173 ? -48.257 -44.935 55.450 1.00 72.94 173 VAL A C 1
ATOM 1395 O O . VAL A 1 173 ? -49.162 -44.494 56.157 1.00 72.94 173 VAL A O 1
ATOM 1398 N N . ARG A 1 174 ? -48.249 -46.194 55.004 1.00 63.03 174 ARG A N 1
ATOM 1399 C CA . ARG A 1 174 ? -49.137 -47.222 55.557 1.00 63.03 174 ARG A CA 1
ATOM 1400 C C . ARG A 1 174 ? -48.541 -47.696 56.880 1.00 63.03 174 ARG A C 1
ATOM 1402 O O . ARG A 1 174 ? -47.369 -48.057 56.925 1.00 63.03 174 ARG A O 1
ATOM 1409 N N . ARG A 1 175 ? -49.338 -47.666 57.952 1.00 57.88 175 ARG A N 1
ATOM 1410 C CA . ARG A 1 175 ? -49.010 -48.378 59.193 1.00 57.88 175 ARG A CA 1
ATOM 1411 C C . ARG A 1 175 ? -49.014 -49.871 58.875 1.00 57.88 175 ARG A C 1
ATOM 1413 O O . ARG A 1 175 ? -50.051 -50.378 58.457 1.00 57.88 175 ARG A O 1
ATOM 1420 N N . ASN A 1 176 ? -47.889 -50.546 59.092 1.00 57.16 176 ASN A N 1
ATOM 1421 C CA . ASN A 1 176 ? -47.914 -51.987 59.303 1.00 57.16 176 ASN A CA 1
ATOM 1422 C C . ASN A 1 176 ? -48.609 -52.216 60.645 1.00 57.16 176 ASN A C 1
ATOM 1424 O O . ASN A 1 176 ? -48.051 -51.925 61.701 1.00 57.16 176 ASN A O 1
ATOM 1428 N N . THR A 1 177 ? -49.864 -52.635 60.586 1.00 59.25 177 THR A N 1
ATOM 1429 C CA . THR A 1 177 ? -50.464 -53.454 61.631 1.00 59.25 177 THR A CA 1
ATOM 1430 C C . THR A 1 177 ? -50.160 -54.892 61.248 1.00 59.25 177 THR A C 1
ATOM 1432 O O . THR A 1 177 ? -50.886 -55.451 60.431 1.00 59.25 177 THR A O 1
ATOM 1435 N N . ASP A 1 178 ? -49.075 -55.432 61.789 1.00 48.97 178 ASP A N 1
ATOM 1436 C CA . ASP A 1 178 ? -48.918 -56.874 61.922 1.00 48.97 178 ASP A CA 1
ATOM 1437 C C . ASP A 1 178 ? -48.903 -57.158 63.429 1.00 48.97 178 ASP A C 1
ATOM 1439 O O . ASP A 1 178 ? -48.133 -56.532 64.169 1.00 48.97 178 ASP A O 1
ATOM 1443 N N . ASP A 1 179 ? -49.846 -58.007 63.843 1.00 45.78 179 ASP A N 1
ATOM 1444 C CA . ASP A 1 179 ? -49.862 -58.730 65.118 1.00 45.78 179 ASP A CA 1
ATOM 1445 C C . ASP A 1 179 ? -48.603 -59.601 65.286 1.00 45.78 179 ASP A C 1
ATOM 1447 O O . ASP A 1 179 ? -48.089 -60.117 64.262 1.00 45.78 179 ASP A O 1
#

Sequence (179 aa):
LEFISANDGISLANGDHPMVSEIHWDPTGRYLSTVVSSFYQKNDNGVWFWNSVGRCLYKMPLNGLRTFAWRPRPPTLLSAEQLQNIKKNMSKYNTHFANEDKMLASKASRELLEKRQRLLSEFTAWKNGIIKQYQSEKSERIALRGMDTDNVTADGQTEEELEIIVSTVKKVVRRNTDD

InterPro domains:
  IPR011400 Eukaryotic translation initiation factor 3 subunit B [PTHR14068] (1-169)
  IPR013979 Translation initiation factor, beta propellor-like domain [PF08662] (5-63)

Mean predicted aligned error: 13.79 Å

Secondary structure (DSSP, 8-state):
-EEE-TTT--EEEE---TT--EEEE-TTSSEEEEEE-TTT-SSS-EEEEEETTS-EEEEEE-TT-----PPPPPPPSS-HHHHHHHHHTHHHHHHHHHHHHHHHHHHHHHHHHHHHHHHHHHHHHHHHHHHHHHHHTHHHHHHHHSS-GGG--S------------------PPP----

pLDDT: mean 87.0, std 12.61, range [45.78, 97.25]

Radius of gyration: 35.89 Å; Cα contacts (8 Å, |Δi|>4): 159; chains: 1; bounding box: 76×76×95 Å